Protein AF-A0A355SZT9-F1 (afdb_monomer)

Secondary structure (DSSP, 8-state):
-TTS-GGGTSHHHHHHHHHS-HHHHSSTT-HHHHHHHHHHHHHHHHHHHHHHHHHSTT-HHHHHHTGGG--SS-SSHHHHHHHHHHHHHHHHHIIIIIIIIHHH-SSGGG--GGGSTTTTTT-H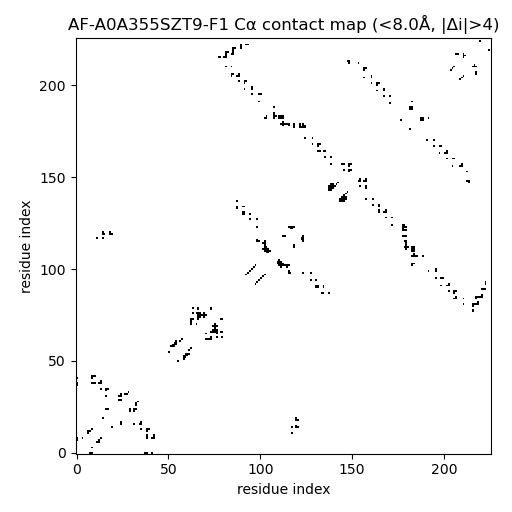HHHHHHHHHHHHHHHHSTTSHHHHHHHTT-HHHHHHHHHHHHHHHHHHHH--S-HHHHTT-STTHHHHHHHHHHHHHHHHIIIIIIHHHTT------TTT--

Solvent-accessible surface area (backbone atoms only — not comparable to full-atom values): 12130 Å² total; per-residue (Å²): 102,93,93,49,63,66,77,72,40,36,70,67,37,39,45,46,52,66,48,69,44,60,77,59,45,68,40,86,87,25,70,52,38,54,47,43,53,50,26,52,54,49,48,52,51,51,49,52,50,52,51,43,50,33,72,35,91,90,10,54,51,53,40,56,76,41,4,75,77,42,41,100,84,21,75,29,47,59,56,46,51,21,49,56,51,28,52,46,35,39,47,44,46,45,40,41,53,53,52,40,47,59,14,26,38,98,41,62,89,56,27,33,34,87,56,24,49,55,45,74,75,54,38,34,58,60,54,48,46,53,49,51,52,50,47,50,43,51,34,67,38,87,87,22,56,27,51,54,30,44,76,71,77,36,43,67,59,39,48,56,51,51,51,52,52,51,51,51,52,50,56,62,68,67,56,90,64,48,51,40,56,40,37,52,31,78,85,45,42,63,60,55,52,50,50,48,48,52,46,51,50,52,35,48,43,49,56,45,54,49,21,58,76,70,72,37,65,72,60,89,37,81,82,77,74,118

Structure (mmCIF, N/CA/C/O backbone):
data_AF-A0A355SZT9-F1
#
_entry.id   AF-A0A355SZT9-F1
#
loop_
_atom_site.group_PDB
_atom_site.id
_atom_site.type_symbol
_atom_site.label_atom_id
_atom_site.label_alt_id
_atom_site.label_comp_id
_atom_site.label_asym_id
_atom_site.label_entity_id
_atom_site.label_seq_id
_atom_site.pdbx_PDB_ins_code
_atom_site.Cartn_x
_atom_site.Cartn_y
_atom_site.Cartn_z
_atom_site.occupancy
_atom_site.B_iso_or_equiv
_atom_site.auth_seq_id
_atom_site.auth_comp_id
_atom_site.auth_asym_id
_atom_site.auth_atom_id
_atom_site.pdbx_PDB_model_num
ATOM 1 N N . LEU A 1 1 ? 8.100 -25.812 -8.457 1.00 62.09 1 LEU A N 1
ATOM 2 C CA . LEU A 1 1 ? 8.047 -24.478 -7.821 1.00 62.09 1 LEU A CA 1
ATOM 3 C C . LEU A 1 1 ? 8.089 -24.596 -6.303 1.00 62.09 1 LEU A C 1
ATOM 5 O O . LEU A 1 1 ? 8.945 -23.949 -5.730 1.00 62.09 1 LEU A O 1
ATOM 9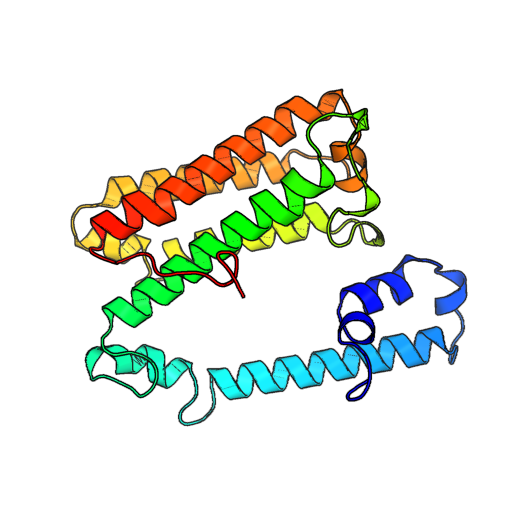 N N . ALA A 1 2 ? 7.299 -25.487 -5.691 1.00 60.81 2 ALA A N 1
ATOM 10 C CA . ALA A 1 2 ? 7.265 -25.706 -4.236 1.00 60.81 2 ALA A CA 1
ATOM 11 C C . ALA A 1 2 ? 8.631 -25.932 -3.537 1.00 60.81 2 ALA A C 1
ATOM 13 O O . ALA A 1 2 ? 8.804 -25.506 -2.406 1.00 60.81 2 ALA A O 1
ATOM 14 N N . GLU A 1 3 ? 9.620 -26.544 -4.202 1.00 64.31 3 GLU A N 1
ATOM 15 C CA . GLU A 1 3 ? 10.973 -26.778 -3.643 1.00 64.31 3 GLU A CA 1
ATOM 16 C C . GLU A 1 3 ? 12.032 -25.751 -4.100 1.00 64.31 3 GLU A C 1
ATOM 18 O O . GLU A 1 3 ? 13.237 -25.951 -3.927 1.00 64.31 3 GLU A O 1
ATOM 23 N N . LYS A 1 4 ? 11.624 -24.682 -4.792 1.00 65.00 4 LYS A N 1
ATOM 24 C CA . LYS A 1 4 ? 12.530 -23.658 -5.335 1.00 65.00 4 LYS A CA 1
ATOM 25 C C . LYS A 1 4 ? 12.361 -22.347 -4.569 1.00 65.00 4 LYS A C 1
ATOM 27 O O . LYS A 1 4 ? 11.371 -22.151 -3.880 1.00 65.00 4 LYS A O 1
ATOM 32 N N . SER A 1 5 ? 13.352 -21.459 -4.689 1.00 71.50 5 SER A N 1
ATOM 33 C CA . SER A 1 5 ? 13.302 -20.125 -4.075 1.00 71.50 5 SER A CA 1
ATOM 34 C C . SER A 1 5 ? 11.983 -19.419 -4.405 1.00 71.50 5 SER A C 1
ATOM 36 O O . SER A 1 5 ? 11.549 -19.460 -5.558 1.00 71.50 5 SER A O 1
ATOM 38 N N . VAL A 1 6 ? 11.389 -18.744 -3.415 1.00 69.31 6 VAL A N 1
ATOM 39 C CA . VAL A 1 6 ? 10.149 -17.955 -3.565 1.00 69.31 6 VAL A CA 1
ATOM 40 C C . VAL A 1 6 ? 10.254 -16.975 -4.739 1.00 69.31 6 VAL A C 1
ATOM 42 O O . VAL A 1 6 ? 9.320 -16.863 -5.527 1.00 69.31 6 VAL A O 1
ATOM 45 N N . ALA A 1 7 ? 11.442 -16.393 -4.944 1.00 70.44 7 ALA A N 1
ATOM 46 C CA . ALA A 1 7 ? 11.751 -15.468 -6.038 1.00 70.44 7 ALA A CA 1
ATOM 47 C C . ALA A 1 7 ? 11.643 -16.077 -7.454 1.00 70.44 7 ALA A C 1
ATOM 49 O O . ALA A 1 7 ? 11.785 -15.372 -8.448 1.00 70.44 7 ALA A O 1
ATOM 50 N N . LEU A 1 8 ? 11.459 -17.397 -7.572 1.00 76.00 8 LEU A N 1
ATOM 51 C CA . LEU A 1 8 ? 11.247 -18.104 -8.840 1.00 76.00 8 LEU A CA 1
ATOM 52 C C . LEU A 1 8 ? 9.769 -18.468 -9.069 1.00 76.00 8 LEU A C 1
ATOM 54 O O . LEU A 1 8 ? 9.430 -19.006 -10.118 1.00 76.00 8 LEU A O 1
ATOM 58 N N . GLY A 1 9 ? 8.888 -18.217 -8.101 1.00 78.69 9 GLY A N 1
ATOM 59 C CA . GLY A 1 9 ? 7.468 -18.579 -8.162 1.00 78.69 9 GLY A CA 1
ATOM 60 C C . GLY A 1 9 ? 6.504 -17.420 -7.924 1.00 78.69 9 GLY A C 1
ATOM 61 O O . GLY A 1 9 ? 5.298 -17.662 -7.874 1.00 78.69 9 GLY A O 1
ATOM 62 N N . ASP A 1 10 ? 7.011 -16.200 -7.750 1.00 87.25 10 ASP A N 1
ATOM 63 C CA . ASP A 1 10 ? 6.238 -15.005 -7.414 1.00 87.25 10 ASP A CA 1
ATOM 64 C C . ASP A 1 10 ? 5.780 -14.205 -8.652 1.00 87.25 10 ASP A C 1
ATOM 66 O O . ASP A 1 10 ? 6.062 -14.538 -9.811 1.00 87.25 10 ASP A O 1
ATOM 70 N N . LEU A 1 11 ? 5.027 -13.131 -8.409 1.00 90.62 11 LEU A N 1
ATOM 71 C CA . LEU A 1 11 ? 4.527 -12.251 -9.467 1.00 90.62 11 LEU A CA 1
ATOM 72 C C . LEU A 1 11 ? 5.654 -11.483 -10.175 1.00 90.62 11 LEU A C 1
ATOM 74 O O . LEU A 1 11 ? 5.497 -11.110 -11.337 1.00 90.62 11 LEU A O 1
ATOM 78 N N . GLN A 1 12 ? 6.796 -11.271 -9.521 1.00 89.94 12 GLN A N 1
ATOM 79 C CA . GLN A 1 12 ? 7.982 -10.648 -10.103 1.00 89.94 12 GLN A CA 1
ATOM 80 C C . GLN A 1 12 ? 8.647 -11.584 -11.120 1.00 89.94 12 GLN A C 1
ATOM 82 O O . GLN A 1 12 ? 9.045 -11.141 -12.202 1.00 89.94 12 GLN A O 1
ATOM 87 N N . ALA A 1 13 ? 8.723 -12.882 -10.819 1.00 91.12 13 ALA A N 1
ATOM 88 C CA . ALA A 1 13 ? 9.155 -13.905 -11.762 1.00 91.12 13 ALA A CA 1
ATOM 89 C C . ALA A 1 13 ? 8.200 -13.984 -12.959 1.00 91.12 13 ALA A C 1
ATOM 91 O O . ALA A 1 13 ? 8.655 -14.020 -14.105 1.00 91.12 13 ALA A O 1
ATOM 92 N N . LEU A 1 14 ? 6.884 -13.942 -12.716 1.00 92.62 14 LEU A N 1
ATOM 93 C CA . LEU A 1 14 ? 5.895 -13.919 -13.795 1.00 92.62 14 LEU A CA 1
ATOM 94 C C . LEU A 1 14 ? 6.047 -12.676 -14.677 1.00 92.62 14 LEU A C 1
ATOM 96 O O . LEU A 1 14 ? 6.056 -12.785 -15.902 1.00 92.62 14 LEU A O 1
ATOM 100 N N . GLU A 1 15 ? 6.222 -11.502 -14.073 1.00 93.56 15 GLU A N 1
ATOM 101 C CA . GLU A 1 15 ? 6.469 -10.265 -14.807 1.00 93.56 15 GLU A CA 1
ATOM 102 C C . GLU A 1 15 ? 7.737 -10.368 -15.661 1.00 93.56 15 GLU A C 1
ATOM 104 O O . GLU A 1 15 ? 7.735 -9.964 -16.823 1.00 93.56 15 GLU A O 1
ATOM 109 N N . TYR A 1 16 ? 8.823 -10.927 -15.120 1.00 91.19 16 TYR A N 1
ATOM 110 C CA . TYR A 1 16 ? 10.038 -11.147 -15.897 1.00 91.19 16 TYR A CA 1
ATOM 111 C C . TYR A 1 16 ? 9.753 -12.001 -17.132 1.00 91.19 16 TYR A C 1
ATOM 113 O O . TYR A 1 16 ? 10.123 -11.617 -18.238 1.00 91.19 16 TYR A O 1
ATOM 121 N N . VAL A 1 17 ? 9.068 -13.133 -16.966 1.00 91.00 17 VAL A N 1
ATOM 122 C CA . VAL A 1 17 ? 8.758 -14.021 -18.090 1.00 91.00 17 VAL A CA 1
ATOM 123 C C . VAL A 1 17 ? 7.911 -13.296 -19.134 1.00 91.00 17 VAL A C 1
ATOM 125 O O . VAL A 1 17 ? 8.239 -13.349 -20.314 1.00 91.00 17 VAL A O 1
ATOM 128 N N . LEU A 1 18 ? 6.866 -12.583 -18.712 1.00 90.31 18 LEU A N 1
ATOM 129 C CA . LEU A 1 18 ? 5.898 -11.971 -19.623 1.00 90.31 18 LEU A CA 1
ATOM 130 C C . LEU A 1 18 ? 6.389 -10.683 -20.295 1.00 90.31 18 LEU A C 1
ATOM 132 O O . LEU A 1 18 ? 5.983 -10.412 -21.419 1.00 90.31 18 LEU A O 1
ATOM 136 N N . PHE A 1 19 ? 7.242 -9.894 -19.638 1.00 90.75 19 PHE A N 1
ATOM 137 C CA . PHE A 1 19 ? 7.578 -8.534 -20.082 1.00 90.75 19 PHE A CA 1
ATOM 138 C C . PHE A 1 19 ? 9.060 -8.327 -20.426 1.00 90.75 19 PHE A C 1
ATOM 140 O O . PHE A 1 19 ? 9.427 -7.240 -20.865 1.00 90.75 19 PHE A O 1
ATOM 147 N N . ASN A 1 20 ? 9.939 -9.320 -20.233 1.00 85.56 20 ASN A N 1
ATOM 148 C CA . ASN A 1 20 ? 11.371 -9.148 -20.516 1.00 85.56 20 ASN A CA 1
ATOM 149 C C . ASN A 1 20 ? 11.736 -9.366 -21.994 1.00 85.56 20 ASN A C 1
ATOM 151 O O . ASN A 1 20 ? 12.487 -8.570 -22.550 1.00 85.56 20 ASN A O 1
ATOM 155 N N . ASP A 1 21 ? 11.231 -10.427 -22.628 1.00 80.75 21 ASP A N 1
ATOM 156 C CA . ASP A 1 21 ? 11.405 -10.664 -24.068 1.00 80.75 21 ASP A CA 1
ATOM 157 C C . ASP A 1 21 ? 10.168 -11.358 -24.649 1.00 80.75 21 ASP A C 1
ATOM 159 O O . ASP A 1 21 ? 9.971 -12.567 -24.502 1.00 80.75 21 ASP A O 1
ATOM 163 N N . LEU A 1 22 ? 9.343 -10.572 -25.341 1.00 72.00 22 LEU A N 1
ATOM 164 C CA . LEU A 1 22 ? 8.085 -11.030 -25.931 1.00 72.00 22 LEU A CA 1
ATOM 165 C C . LEU A 1 22 ? 8.284 -12.106 -27.007 1.00 72.00 22 LEU A C 1
ATOM 167 O O . LEU A 1 22 ? 7.370 -12.878 -27.278 1.00 72.00 22 LEU A O 1
ATOM 171 N N . LYS A 1 23 ? 9.472 -12.203 -27.619 1.00 71.88 23 LYS A N 1
ATOM 172 C CA . LYS A 1 23 ? 9.750 -13.241 -28.625 1.00 71.88 23 LYS A CA 1
ATOM 173 C C . LYS A 1 23 ? 9.897 -14.620 -27.990 1.00 71.88 23 LYS A C 1
ATOM 175 O O . LYS A 1 23 ? 9.573 -15.620 -28.624 1.00 71.88 23 LYS A O 1
ATOM 180 N N . ILE A 1 24 ? 10.365 -14.677 -26.742 1.00 66.88 24 ILE A N 1
ATOM 181 C CA . ILE A 1 24 ? 10.555 -15.926 -25.994 1.00 66.88 24 ILE A CA 1
ATOM 182 C C . ILE A 1 24 ? 9.203 -16.478 -25.506 1.00 66.88 24 ILE A C 1
ATOM 184 O O . ILE A 1 24 ? 9.005 -17.697 -25.457 1.00 66.88 24 ILE A O 1
ATOM 188 N N . THR A 1 25 ? 8.250 -15.601 -25.187 1.00 65.06 25 THR A N 1
ATOM 189 C CA . THR A 1 25 ? 6.890 -15.983 -24.772 1.00 65.06 25 THR A CA 1
ATOM 190 C C . THR A 1 25 ? 5.918 -16.209 -25.928 1.00 65.06 25 THR A C 1
ATOM 192 O O . THR A 1 25 ? 4.917 -16.885 -25.722 1.00 65.06 25 THR A O 1
ATOM 195 N N . ALA A 1 26 ? 6.213 -15.714 -27.135 1.00 68.06 26 ALA A N 1
ATOM 196 C CA . ALA A 1 26 ? 5.338 -15.834 -28.308 1.00 68.06 26 ALA A CA 1
ATOM 197 C C . ALA A 1 26 ? 5.293 -17.232 -28.959 1.00 68.06 26 ALA A C 1
ATOM 199 O O . ALA A 1 26 ? 4.452 -17.470 -29.821 1.00 68.06 26 ALA A O 1
ATOM 200 N N . SER A 1 27 ? 6.193 -18.147 -28.590 1.00 76.00 27 SER A N 1
ATOM 201 C CA . SER A 1 27 ? 6.168 -19.524 -29.095 1.00 76.00 27 SER A CA 1
ATOM 202 C C . SER A 1 27 ? 5.245 -20.391 -28.235 1.00 76.00 27 SER A C 1
ATOM 204 O O . SER A 1 27 ? 5.479 -20.549 -27.031 1.00 76.00 27 SER A O 1
ATOM 206 N N . GLU A 1 28 ? 4.200 -20.943 -28.859 1.00 70.12 28 GLU A N 1
ATOM 207 C CA . GLU A 1 28 ? 3.332 -21.952 -28.246 1.00 70.12 28 GLU A CA 1
ATOM 208 C C . GLU A 1 28 ? 4.194 -23.132 -27.759 1.00 70.12 28 GLU A C 1
ATOM 210 O O . GLU A 1 28 ? 5.134 -23.558 -28.430 1.00 70.12 28 GLU A O 1
ATOM 215 N N . ASP A 1 29 ? 3.942 -23.608 -26.538 1.00 76.00 29 ASP A N 1
ATOM 216 C CA . ASP A 1 29 ? 4.740 -24.645 -25.867 1.00 76.00 29 ASP A CA 1
ATOM 217 C C . ASP A 1 29 ? 6.235 -24.327 -25.651 1.00 76.00 29 ASP A C 1
ATOM 219 O O . ASP A 1 29 ? 7.057 -25.229 -25.438 1.00 76.00 29 ASP A O 1
ATOM 223 N N . SER A 1 30 ? 6.636 -23.055 -25.603 1.00 86.00 30 SER A N 1
ATOM 224 C CA . SER A 1 30 ? 7.986 -22.712 -25.141 1.00 86.00 30 SER A CA 1
ATOM 225 C C . SER A 1 30 ? 8.186 -23.050 -23.655 1.00 86.00 30 SER A C 1
ATOM 227 O O . SER A 1 30 ? 7.238 -23.156 -22.868 1.00 86.00 30 SER A O 1
ATOM 229 N N . PHE A 1 31 ? 9.447 -23.198 -23.229 1.00 87.06 31 PHE A N 1
ATOM 230 C CA . PHE A 1 31 ? 9.762 -23.312 -21.800 1.00 87.06 31 PHE A CA 1
ATOM 231 C C . PHE A 1 31 ? 9.210 -22.114 -21.014 1.00 87.06 31 PHE A C 1
ATOM 233 O O . PHE A 1 31 ? 8.655 -22.304 -19.937 1.00 87.06 31 PHE A O 1
ATOM 240 N N . ALA A 1 32 ? 9.309 -20.904 -21.571 1.00 87.88 32 ALA A N 1
ATOM 241 C CA . ALA A 1 32 ? 8.796 -19.692 -20.944 1.00 87.88 32 ALA A CA 1
ATOM 242 C C . ALA A 1 32 ? 7.268 -19.712 -20.804 1.00 87.88 32 ALA A C 1
ATOM 244 O O . ALA A 1 32 ? 6.765 -19.350 -19.745 1.00 87.88 32 ALA A O 1
ATOM 245 N N . CYS A 1 33 ? 6.538 -20.206 -21.810 1.00 87.56 33 CYS A N 1
ATOM 246 C CA . CYS A 1 33 ? 5.088 -20.385 -21.726 1.00 87.56 33 CYS A CA 1
ATOM 247 C C . CYS A 1 33 ? 4.713 -21.373 -20.605 1.00 87.56 33 CYS A C 1
ATOM 249 O O . CYS A 1 33 ? 3.962 -21.025 -19.692 1.00 87.56 33 CYS A O 1
ATOM 251 N N . ARG A 1 34 ? 5.317 -22.573 -20.591 1.00 89.50 34 ARG A N 1
ATOM 252 C CA . ARG A 1 34 ? 5.087 -23.564 -19.520 1.00 89.50 34 ARG A CA 1
ATOM 253 C C . ARG A 1 34 ? 5.461 -23.031 -18.137 1.00 89.50 34 ARG A C 1
ATOM 255 O O . ARG A 1 34 ? 4.778 -23.332 -17.162 1.00 89.50 34 ARG A O 1
ATOM 262 N N . TYR A 1 35 ? 6.533 -22.247 -18.048 1.00 91.06 35 TYR A N 1
ATOM 263 C CA . TYR A 1 35 ? 6.983 -21.653 -16.796 1.00 91.06 35 TYR A CA 1
ATOM 264 C C . TYR A 1 35 ? 6.027 -20.563 -16.297 1.00 91.06 35 TYR A C 1
ATOM 266 O O . TYR A 1 35 ? 5.651 -20.594 -15.128 1.00 91.06 35 TYR A O 1
ATOM 274 N N . ALA A 1 36 ? 5.545 -19.675 -17.174 1.00 90.81 36 ALA A N 1
ATOM 275 C CA . ALA A 1 36 ? 4.517 -18.690 -16.834 1.00 90.81 36 ALA A CA 1
ATOM 276 C C . ALA A 1 36 ? 3.231 -19.360 -16.323 1.00 90.81 36 ALA A C 1
ATOM 278 O O . ALA A 1 36 ? 2.704 -18.963 -15.285 1.00 90.81 36 ALA A O 1
ATOM 279 N N . VAL A 1 37 ? 2.767 -20.420 -16.998 1.00 90.88 37 VAL A N 1
ATOM 280 C CA . VAL A 1 37 ? 1.599 -21.207 -16.561 1.00 90.88 37 VAL A CA 1
ATOM 281 C C . VAL A 1 37 ? 1.844 -21.854 -15.196 1.00 90.88 37 VAL A C 1
ATOM 283 O O . VAL A 1 37 ? 0.955 -21.853 -14.347 1.00 90.88 37 VAL A O 1
ATOM 286 N N . ALA A 1 38 ? 3.042 -22.392 -14.956 1.00 92.94 38 ALA A N 1
ATOM 287 C CA . ALA A 1 38 ? 3.388 -22.972 -13.662 1.00 92.94 38 ALA A CA 1
ATOM 288 C C . ALA A 1 38 ? 3.365 -21.924 -12.538 1.00 92.94 38 ALA A C 1
ATOM 290 O O . ALA A 1 38 ? 2.826 -22.208 -11.469 1.00 92.94 38 ALA A O 1
ATOM 291 N N . ILE A 1 39 ? 3.903 -20.721 -12.778 1.00 93.19 39 ILE A N 1
ATOM 292 C CA . ILE A 1 39 ? 3.863 -19.620 -11.807 1.00 93.19 39 ILE A CA 1
ATOM 293 C C . ILE A 1 39 ? 2.414 -19.194 -11.543 1.00 93.19 39 ILE A C 1
ATOM 295 O O . ILE A 1 39 ? 2.016 -19.112 -10.386 1.00 93.19 39 ILE A O 1
ATOM 299 N N . ALA A 1 40 ? 1.600 -19.001 -12.586 1.00 93.38 40 ALA A N 1
ATOM 300 C CA . ALA A 1 40 ? 0.189 -18.638 -12.442 1.00 93.38 40 ALA A CA 1
ATOM 301 C C . ALA A 1 40 ? -0.602 -19.658 -11.602 1.00 93.38 40 ALA A C 1
ATOM 303 O O . ALA A 1 40 ? -1.312 -19.266 -10.681 1.00 93.38 40 ALA A O 1
ATOM 304 N N . ARG A 1 41 ? -0.422 -20.963 -11.849 1.00 94.06 41 ARG A N 1
ATOM 305 C CA . ARG A 1 41 ? -1.047 -22.026 -11.039 1.00 94.06 41 ARG A CA 1
ATOM 306 C C . ARG A 1 41 ? -0.567 -22.022 -9.588 1.00 94.06 41 ARG A C 1
ATOM 308 O O . ARG A 1 41 ? -1.349 -22.283 -8.681 1.00 94.06 41 ARG A O 1
ATOM 315 N N . ASN A 1 42 ? 0.713 -21.729 -9.356 1.00 93.06 42 ASN A N 1
ATOM 316 C CA . ASN A 1 42 ? 1.247 -21.596 -8.002 1.00 93.06 42 ASN A CA 1
ATOM 317 C C . ASN A 1 42 ? 0.606 -20.408 -7.261 1.00 93.06 42 ASN A C 1
ATOM 319 O O . ASN A 1 42 ? 0.240 -20.546 -6.101 1.00 93.06 42 ASN A O 1
ATOM 323 N N . GLN A 1 43 ? 0.426 -19.270 -7.936 1.00 93.25 43 GLN A N 1
ATOM 324 C CA . GLN A 1 43 ? -0.239 -18.090 -7.369 1.00 93.25 43 GLN A CA 1
ATOM 325 C C . GLN A 1 43 ? -1.728 -18.332 -7.089 1.00 93.25 43 GLN A C 1
ATOM 327 O O . GLN A 1 43 ? -2.232 -17.912 -6.049 1.00 93.25 43 GLN A O 1
ATOM 332 N N . GLU A 1 44 ? -2.423 -19.046 -7.977 1.00 95.25 44 GLU A N 1
ATOM 333 C CA . GLU A 1 44 ? -3.808 -19.479 -7.762 1.00 95.25 44 GLU A CA 1
ATOM 334 C C . GLU A 1 44 ? -3.930 -20.343 -6.499 1.00 95.25 44 GLU A C 1
ATOM 336 O O . GLU A 1 44 ? -4.756 -20.054 -5.634 1.00 95.25 44 GLU A O 1
ATOM 341 N N . MET A 1 45 ? -3.059 -21.348 -6.354 1.00 94.38 45 MET A N 1
ATOM 342 C CA . MET A 1 45 ? -3.022 -22.226 -5.182 1.00 94.38 45 MET A CA 1
ATOM 343 C C . MET A 1 45 ? -2.753 -21.447 -3.888 1.00 94.38 45 MET A C 1
ATOM 345 O O . MET A 1 45 ? -3.522 -21.566 -2.940 1.00 94.38 45 MET A O 1
ATOM 349 N N . GLN A 1 46 ? -1.723 -20.594 -3.869 1.00 93.06 46 GLN A N 1
ATOM 350 C CA . GLN A 1 46 ? -1.387 -19.776 -2.696 1.00 93.06 46 GLN A CA 1
ATOM 351 C C . GLN A 1 46 ? -2.520 -18.817 -2.315 1.00 93.06 46 GLN A C 1
ATOM 353 O O . GLN A 1 46 ? -2.829 -18.649 -1.138 1.00 93.06 46 GLN A O 1
ATOM 358 N N . THR A 1 47 ? -3.182 -18.207 -3.301 1.00 94.31 47 THR A N 1
ATOM 359 C CA . THR A 1 47 ? -4.311 -17.303 -3.039 1.00 94.31 47 THR A CA 1
ATOM 360 C C . THR A 1 47 ? -5.500 -18.068 -2.458 1.00 94.31 47 THR A C 1
ATOM 362 O O . THR A 1 47 ? -6.129 -17.589 -1.515 1.00 94.31 47 THR A O 1
ATOM 365 N N . ALA A 1 48 ? -5.792 -19.269 -2.968 1.00 95.81 48 ALA A N 1
ATOM 366 C CA . ALA A 1 48 ? -6.841 -20.123 -2.418 1.00 95.81 48 ALA A CA 1
ATOM 367 C C . ALA A 1 48 ? -6.539 -20.545 -0.969 1.00 95.81 48 ALA A C 1
ATOM 369 O O . ALA A 1 48 ? -7.438 -20.516 -0.130 1.00 95.81 48 ALA A O 1
ATOM 370 N N . GLU A 1 49 ? -5.281 -20.869 -0.655 1.00 95.38 49 GLU A N 1
ATOM 371 C CA . GLU A 1 49 ? -4.840 -21.170 0.712 1.00 95.38 49 GLU A CA 1
ATOM 372 C C . GLU A 1 49 ? -5.012 -19.967 1.647 1.00 95.38 49 GLU A C 1
ATOM 374 O O . GLU A 1 49 ? -5.584 -20.118 2.723 1.00 95.38 49 GLU A O 1
ATOM 379 N N . ILE A 1 50 ? -4.614 -18.761 1.225 1.00 96.06 50 ILE A N 1
ATOM 380 C CA . ILE A 1 50 ? -4.804 -17.529 2.011 1.00 96.06 50 ILE A CA 1
ATOM 381 C C . ILE A 1 50 ? -6.293 -17.278 2.281 1.00 96.06 50 ILE A C 1
ATOM 383 O O . ILE A 1 50 ? -6.677 -17.001 3.417 1.00 96.06 50 ILE A O 1
ATOM 387 N N . VAL A 1 51 ? -7.148 -17.410 1.261 1.00 96.88 51 VAL A N 1
ATOM 388 C CA . VAL A 1 51 ? -8.603 -17.251 1.420 1.00 96.88 51 VAL A CA 1
ATOM 389 C C . VAL A 1 51 ? -9.159 -18.290 2.392 1.00 96.88 51 VAL A C 1
ATOM 391 O O . VAL A 1 51 ? -9.962 -17.940 3.257 1.00 96.88 51 VAL A O 1
ATOM 394 N N . GLN A 1 52 ? -8.711 -19.543 2.299 1.00 96.25 52 GLN A N 1
ATOM 395 C CA . GLN A 1 52 ? -9.126 -20.604 3.212 1.00 96.25 52 GLN A CA 1
ATOM 396 C C . GLN A 1 52 ? -8.655 -20.344 4.650 1.00 96.25 52 GLN A C 1
ATOM 398 O O . GLN A 1 52 ? -9.430 -20.546 5.581 1.00 96.25 52 GLN A O 1
ATOM 403 N N . MET A 1 53 ? -7.423 -19.869 4.850 1.00 96.00 53 MET A N 1
ATOM 404 C CA . MET A 1 53 ? -6.901 -19.503 6.173 1.00 96.00 53 MET A CA 1
ATOM 405 C C . MET A 1 53 ? -7.633 -18.299 6.774 1.00 96.00 53 MET A C 1
ATOM 407 O O . MET A 1 53 ? -7.792 -18.212 7.991 1.00 96.00 53 MET A O 1
ATOM 411 N N . TRP A 1 54 ? -8.092 -17.370 5.935 1.00 97.06 54 TRP A N 1
ATOM 412 C CA . TRP A 1 54 ? -8.830 -16.197 6.386 1.00 97.06 54 TRP A CA 1
ATOM 413 C C . TRP A 1 54 ? -10.286 -16.521 6.728 1.00 97.06 54 TRP A C 1
ATOM 415 O O . TRP A 1 54 ? -10.756 -16.181 7.811 1.00 97.06 54 TRP A O 1
ATOM 425 N N . ALA A 1 55 ? -11.004 -17.161 5.801 1.00 96.38 55 ALA A N 1
ATOM 426 C CA . ALA A 1 55 ? -12.461 -17.297 5.829 1.00 96.38 55 ALA A CA 1
ATOM 427 C C . ALA A 1 55 ? -12.971 -18.714 6.141 1.00 96.38 55 ALA A C 1
ATOM 429 O O . ALA A 1 55 ? -14.182 -18.904 6.244 1.00 96.38 55 ALA A O 1
ATOM 430 N N . GLY A 1 56 ? -12.083 -19.704 6.250 1.00 92.94 56 GLY A N 1
ATOM 431 C CA . GLY A 1 56 ? -12.442 -21.061 6.654 1.00 92.94 56 GLY A CA 1
ATOM 432 C C . GLY A 1 56 ? -12.904 -21.148 8.111 1.00 92.94 56 GLY A C 1
ATOM 433 O O . GLY A 1 56 ? -12.826 -20.181 8.866 1.00 92.94 56 GLY A O 1
ATOM 434 N N . ASN A 1 57 ? -13.374 -22.331 8.513 1.00 88.38 57 ASN A N 1
ATOM 435 C CA . ASN A 1 57 ? -13.784 -22.599 9.895 1.00 88.38 57 ASN A CA 1
ATOM 436 C C . ASN A 1 57 ? -12.613 -22.371 10.860 1.00 88.38 57 ASN A C 1
ATOM 438 O O . ASN A 1 57 ? -11.531 -22.913 10.621 1.00 88.38 57 ASN A O 1
ATOM 442 N N . ASN A 1 58 ? -12.832 -21.619 11.943 1.00 84.25 58 ASN A N 1
ATOM 443 C CA . ASN A 1 58 ? -11.781 -21.172 12.859 1.00 84.25 58 ASN A CA 1
ATOM 444 C C . ASN A 1 58 ? -10.641 -20.401 12.159 1.00 84.25 58 ASN A C 1
ATOM 446 O O . ASN A 1 58 ? -9.492 -20.424 12.600 1.00 84.25 58 ASN A O 1
ATOM 450 N N . GLY A 1 59 ? -10.943 -19.764 11.022 1.00 94.56 59 GLY A N 1
ATOM 451 C CA . GLY A 1 59 ? -10.008 -18.942 10.263 1.00 94.56 59 GLY A CA 1
ATOM 452 C C . GLY A 1 59 ? -9.732 -17.602 10.941 1.00 94.56 59 GLY A C 1
ATOM 453 O O . GLY A 1 59 ? -10.409 -17.203 11.889 1.00 94.56 59 GLY A O 1
ATOM 454 N N . TYR A 1 60 ? -8.754 -16.862 10.419 1.00 96.31 60 TYR A N 1
ATOM 455 C CA . TYR A 1 60 ? -8.319 -15.592 11.012 1.00 96.31 60 TYR A CA 1
ATOM 456 C C . TYR A 1 60 ? -9.459 -14.573 11.168 1.00 96.31 60 TYR A C 1
ATOM 458 O O . TYR A 1 60 ? -9.488 -13.814 12.131 1.00 96.31 60 TYR A O 1
ATOM 466 N N . ARG A 1 61 ? -10.448 -14.580 10.264 1.00 96.38 61 ARG A N 1
ATOM 467 C CA . ARG A 1 61 ? -11.631 -13.719 10.378 1.00 96.38 61 ARG A CA 1
ATOM 468 C C . ARG A 1 61 ? -12.428 -13.980 11.657 1.00 96.38 61 ARG A C 1
ATOM 470 O O . ARG A 1 61 ? -12.907 -13.027 12.257 1.00 96.38 61 ARG A O 1
ATOM 477 N N . GLU A 1 62 ? -12.602 -15.239 12.050 1.00 96.00 62 GLU A N 1
ATOM 478 C CA . GLU A 1 62 ? -13.332 -15.596 13.274 1.00 96.00 62 GLU A CA 1
ATOM 479 C C . GLU A 1 62 ? -12.568 -15.111 14.509 1.00 96.00 62 GLU A C 1
ATOM 481 O O . GLU A 1 62 ? -13.158 -14.483 15.381 1.00 96.00 62 GLU A O 1
ATOM 486 N N . GLN A 1 63 ? -11.239 -15.262 14.502 1.00 95.94 63 GLN A N 1
ATOM 487 C CA . GLN A 1 63 ? -10.358 -14.733 15.549 1.00 95.94 63 GLN A CA 1
ATOM 488 C C . GLN A 1 63 ? -10.504 -13.207 15.702 1.00 95.94 63 GLN A C 1
ATOM 490 O O . GLN A 1 63 ? -10.577 -12.692 16.811 1.00 95.94 63 GLN A O 1
ATOM 495 N N . VAL A 1 64 ? -10.607 -12.471 14.590 1.00 95.88 64 VAL A N 1
ATOM 496 C CA . VAL A 1 64 ? -10.841 -11.017 14.615 1.00 95.88 64 VAL A CA 1
ATOM 497 C C . VAL A 1 64 ? -12.236 -10.674 15.147 1.00 95.88 64 VAL A C 1
ATOM 499 O O . VAL A 1 64 ? -12.374 -9.782 15.979 1.00 95.88 64 VAL A O 1
ATOM 502 N N . LEU A 1 65 ? -13.284 -11.349 14.664 1.00 95.19 65 LEU A N 1
ATOM 503 C CA . LEU A 1 65 ? -14.670 -11.019 15.022 1.00 95.19 65 LEU A CA 1
ATOM 504 C C . LEU A 1 65 ? -15.012 -11.364 16.477 1.00 95.19 65 LEU A C 1
ATOM 506 O O . LEU A 1 65 ? -15.847 -10.687 17.071 1.00 95.19 65 LEU A O 1
ATOM 510 N N . SER A 1 66 ? -14.358 -12.377 17.042 1.00 96.44 66 SER A N 1
ATOM 511 C CA . SER A 1 66 ? -14.513 -12.792 18.440 1.00 96.44 66 SER A CA 1
ATOM 512 C C . SER A 1 66 ? -13.467 -12.178 19.374 1.00 96.44 66 SER A C 1
ATOM 514 O O . SER A 1 66 ? -13.418 -12.545 20.544 1.00 96.44 66 SER A O 1
ATOM 516 N N . ALA A 1 67 ? -12.647 -11.229 18.902 1.00 96.50 67 ALA A N 1
ATOM 517 C CA . ALA A 1 67 ? -11.539 -10.667 19.677 1.00 96.50 67 ALA A CA 1
ATOM 518 C C . ALA A 1 67 ? -11.967 -10.102 21.045 1.00 96.50 67 ALA A C 1
ATOM 520 O O . A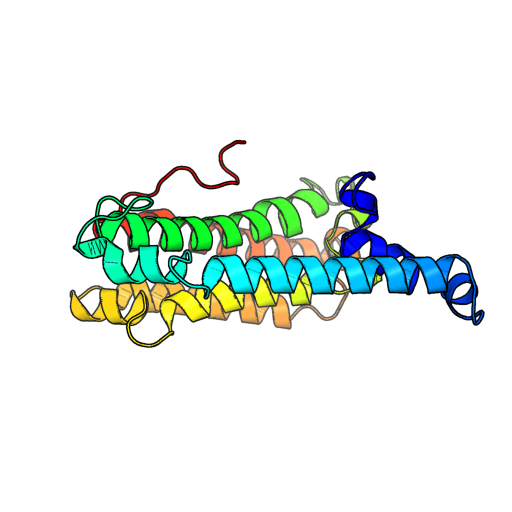LA A 1 67 ? -11.242 -10.273 22.016 1.00 96.50 67 ALA A O 1
ATOM 521 N N . ALA A 1 68 ? -13.166 -9.518 21.154 1.00 96.00 68 ALA A N 1
ATOM 522 C CA . ALA A 1 68 ? -13.701 -8.989 22.416 1.00 96.00 68 ALA A CA 1
ATOM 523 C C . ALA A 1 68 ? -13.929 -10.058 23.509 1.00 96.00 68 ALA A C 1
ATOM 525 O O . ALA A 1 68 ? -14.017 -9.732 24.691 1.00 96.00 68 ALA A O 1
ATOM 526 N N . GLU A 1 69 ? -14.050 -11.332 23.128 1.00 96.50 69 GLU A N 1
ATOM 527 C CA . GLU A 1 69 ? -14.195 -12.466 24.053 1.00 96.50 69 GLU A CA 1
ATOM 528 C C . GLU A 1 69 ? -12.836 -13.070 24.452 1.00 96.50 69 GLU A C 1
ATOM 530 O O . GLU A 1 69 ? -12.775 -13.921 25.342 1.00 96.50 69 GLU A O 1
ATOM 535 N N . GLY A 1 70 ? -11.751 -12.612 23.820 1.00 95.25 70 GLY A N 1
ATOM 536 C CA . GLY A 1 70 ? -10.442 -13.250 23.851 1.00 95.25 70 GLY A CA 1
ATOM 537 C C . GLY A 1 70 ? -10.386 -14.468 22.925 1.00 95.25 70 GLY A C 1
ATOM 538 O O . GLY A 1 70 ? -11.295 -15.296 22.874 1.00 95.25 70 GLY A O 1
ATOM 539 N N . THR A 1 71 ? -9.297 -14.589 22.172 1.00 94.75 71 THR A N 1
ATOM 540 C CA . THR A 1 71 ? -9.072 -15.658 21.189 1.00 94.75 71 THR A CA 1
ATOM 541 C C . THR A 1 71 ? -7.636 -16.178 21.272 1.00 94.75 71 THR A C 1
ATOM 543 O O . THR A 1 71 ? -6.823 -15.654 22.032 1.00 94.75 71 THR A O 1
ATOM 546 N N . ASP A 1 72 ? -7.291 -17.192 20.474 1.00 92.38 72 ASP A N 1
ATOM 547 C CA . ASP A 1 72 ? -5.915 -17.711 20.425 1.00 92.38 72 ASP A CA 1
ATOM 548 C C . ASP A 1 72 ? -4.925 -16.692 19.823 1.00 92.38 72 ASP A C 1
ATOM 550 O O . ASP A 1 72 ? -3.714 -16.815 20.014 1.00 92.38 72 ASP A O 1
ATOM 554 N N . VAL A 1 73 ? -5.431 -15.702 19.074 1.00 93.81 73 VAL A N 1
ATOM 555 C CA . VAL A 1 73 ? -4.627 -14.691 18.365 1.00 93.81 73 VAL A CA 1
ATOM 556 C C . VAL A 1 73 ? -4.658 -13.328 19.052 1.00 93.81 73 VAL A C 1
ATOM 558 O O . VAL A 1 73 ? -3.659 -12.615 19.011 1.00 93.81 73 VAL A O 1
ATOM 561 N N . PHE A 1 74 ? -5.791 -12.958 19.647 1.00 95.06 74 PHE A N 1
ATOM 562 C CA . PHE A 1 74 ? -6.021 -11.633 20.219 1.00 95.06 74 PHE A CA 1
ATOM 563 C C . PHE A 1 74 ? -6.539 -11.736 21.645 1.00 95.06 74 PHE A C 1
ATOM 565 O O . PHE A 1 74 ? -7.502 -12.456 21.906 1.00 95.06 74 PHE A O 1
ATOM 572 N N . PHE A 1 75 ? -5.933 -10.970 22.542 1.00 94.50 75 PHE A N 1
ATOM 573 C CA . PHE A 1 75 ? -6.354 -10.817 23.924 1.00 94.50 75 PHE A CA 1
ATOM 574 C C . PHE A 1 75 ? -7.690 -10.074 24.041 1.00 94.50 75 PHE A C 1
ATOM 576 O O . PHE A 1 75 ? -8.543 -10.487 24.822 1.00 94.50 75 PHE A O 1
ATOM 583 N N . ASP A 1 76 ? -7.860 -8.996 23.272 1.00 95.00 76 ASP A N 1
ATOM 584 C CA . ASP A 1 76 ? -9.076 -8.182 23.229 1.00 95.00 76 ASP A CA 1
ATOM 585 C C . ASP A 1 76 ? -9.290 -7.532 21.843 1.00 95.00 76 ASP A C 1
ATOM 587 O O . ASP A 1 76 ? -8.471 -7.648 20.922 1.00 95.00 76 ASP A O 1
ATOM 591 N N . GLU A 1 77 ? -10.407 -6.820 21.674 1.00 94.75 77 GLU A N 1
ATOM 592 C CA . GLU A 1 77 ? -10.740 -6.116 20.435 1.00 94.75 77 GLU A CA 1
ATOM 593 C C . GLU A 1 77 ? -9.776 -4.971 20.099 1.00 94.75 77 GLU A C 1
ATOM 595 O O . GLU A 1 77 ? -9.608 -4.625 18.925 1.00 94.75 77 GLU A O 1
ATOM 600 N N . LYS A 1 78 ? -9.115 -4.385 21.105 1.00 93.94 78 LYS A N 1
ATOM 601 C CA . LYS A 1 78 ? -8.141 -3.312 20.889 1.00 93.94 78 LYS A CA 1
ATOM 602 C C . LYS A 1 78 ? -6.853 -3.854 20.306 1.00 93.94 78 LYS A C 1
ATOM 604 O O . LYS A 1 78 ? -6.253 -3.178 19.472 1.00 93.94 78 LYS A O 1
ATOM 609 N N . GLU A 1 79 ? -6.428 -5.050 20.695 1.00 94.44 79 GLU A N 1
ATOM 610 C CA . GLU A 1 79 ? -5.284 -5.714 20.076 1.00 94.44 79 GLU A CA 1
ATOM 611 C C . GLU A 1 79 ? -5.571 -6.027 18.601 1.00 94.44 79 GLU A C 1
ATOM 613 O O . GLU A 1 79 ? -4.748 -5.719 17.733 1.00 94.44 79 GLU A O 1
ATOM 618 N N . ALA A 1 80 ? -6.773 -6.526 18.290 1.00 94.38 80 ALA A N 1
ATOM 619 C CA . ALA A 1 80 ? -7.202 -6.741 16.909 1.00 94.38 80 ALA A CA 1
ATOM 620 C C . ALA A 1 80 ? -7.228 -5.432 16.100 1.00 94.38 80 ALA A C 1
ATOM 622 O O . ALA A 1 80 ? -6.651 -5.364 15.013 1.00 94.38 80 ALA A O 1
ATOM 623 N N . ALA A 1 81 ? -7.818 -4.360 16.636 1.00 94.75 81 ALA A N 1
ATOM 624 C CA . ALA A 1 81 ? -7.829 -3.051 15.982 1.00 94.75 81 ALA A CA 1
ATOM 625 C C . ALA A 1 81 ? -6.410 -2.476 15.800 1.00 94.75 81 ALA A C 1
ATOM 627 O O . ALA A 1 81 ? -6.077 -1.963 14.729 1.00 94.75 81 ALA A O 1
ATOM 628 N N . SER A 1 82 ? -5.546 -2.615 16.811 1.00 94.81 82 SER A N 1
ATOM 629 C CA . SER A 1 82 ? -4.144 -2.181 16.753 1.00 94.81 82 SER A CA 1
ATOM 630 C C . SER A 1 82 ? -3.376 -2.930 15.666 1.00 94.81 82 SER A C 1
ATOM 632 O O . SER A 1 82 ? -2.564 -2.329 14.966 1.00 94.81 82 SER A O 1
ATOM 634 N N . ARG A 1 83 ? -3.662 -4.222 15.453 1.00 94.38 83 ARG A N 1
ATOM 635 C CA . ARG A 1 83 ? -3.072 -4.997 14.357 1.00 94.38 83 ARG A CA 1
ATOM 636 C C . ARG A 1 83 ? -3.412 -4.406 12.986 1.00 94.38 83 ARG A C 1
ATOM 638 O O . ARG A 1 83 ? -2.496 -4.178 12.201 1.00 94.38 83 ARG A O 1
ATOM 645 N N . PHE A 1 84 ? -4.678 -4.092 12.713 1.00 94.38 84 PHE A N 1
ATOM 646 C CA . PHE A 1 84 ? -5.061 -3.467 11.438 1.00 94.38 84 PHE A CA 1
ATOM 647 C C . PHE A 1 84 ? -4.471 -2.064 11.267 1.00 94.38 84 PHE A C 1
ATOM 649 O O . PHE A 1 84 ? -4.048 -1.707 10.168 1.00 94.38 84 PHE A O 1
ATOM 656 N N . LEU A 1 85 ? -4.375 -1.287 12.349 1.00 95.06 85 LEU A N 1
ATOM 657 C CA . LEU A 1 85 ? -3.697 0.010 12.333 1.00 95.06 85 LEU A CA 1
ATOM 658 C C . LEU A 1 85 ? -2.211 -0.140 11.974 1.00 95.06 85 LEU A C 1
ATOM 660 O O . LEU A 1 85 ? -1.696 0.608 11.141 1.00 95.06 85 LEU A O 1
ATOM 664 N N . ASN A 1 86 ? -1.528 -1.133 12.550 1.00 94.00 86 ASN A N 1
ATOM 665 C CA . ASN A 1 86 ? -0.126 -1.429 12.248 1.00 94.00 86 ASN A CA 1
ATOM 666 C C . ASN A 1 86 ? 0.064 -1.903 10.802 1.00 94.00 86 ASN A C 1
ATOM 668 O O . ASN A 1 86 ? 1.032 -1.496 10.157 1.00 94.00 86 ASN A O 1
ATOM 672 N N . ASP A 1 87 ? -0.851 -2.724 10.280 1.00 93.50 87 ASP A N 1
ATOM 673 C CA . ASP A 1 87 ? -0.826 -3.187 8.888 1.00 93.50 87 ASP A CA 1
ATOM 674 C C . ASP A 1 87 ? -1.043 -2.008 7.915 1.00 93.50 87 ASP A C 1
ATOM 676 O O . ASP A 1 87 ? -0.320 -1.878 6.923 1.00 93.50 87 ASP A O 1
ATOM 680 N N . MET A 1 88 ? -1.956 -1.084 8.240 1.00 94.38 88 MET A N 1
ATOM 681 C CA . MET A 1 88 ? -2.176 0.164 7.496 1.00 94.38 88 MET A CA 1
ATOM 682 C C . MET A 1 88 ? -0.926 1.058 7.500 1.00 94.38 88 MET A C 1
ATOM 684 O O . MET A 1 88 ? -0.480 1.516 6.445 1.00 94.38 88 MET A O 1
ATOM 688 N N . ALA A 1 89 ? -0.303 1.255 8.665 1.00 95.19 89 ALA A N 1
ATOM 689 C CA . ALA A 1 89 ? 0.954 1.990 8.790 1.00 95.19 89 ALA A CA 1
ATOM 690 C C . ALA A 1 89 ? 2.105 1.325 8.014 1.00 95.19 89 ALA A C 1
ATOM 692 O O . ALA A 1 89 ? 2.885 2.001 7.340 1.00 95.19 89 ALA A O 1
ATOM 693 N N . GLY A 1 90 ? 2.192 -0.005 8.072 1.00 95.00 90 GLY A N 1
ATOM 694 C CA . GLY A 1 90 ? 3.181 -0.796 7.345 1.00 95.00 90 GLY A CA 1
ATOM 695 C C . GLY A 1 90 ? 3.025 -0.677 5.832 1.00 95.00 90 GLY A C 1
ATOM 696 O O . GLY A 1 90 ? 4.022 -0.527 5.126 1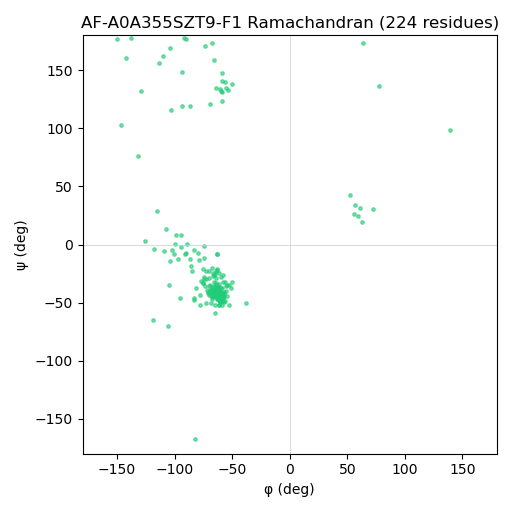.00 95.00 90 GLY A O 1
ATOM 697 N N . ALA A 1 91 ? 1.793 -0.655 5.318 1.00 95.88 91 ALA A N 1
ATOM 698 C CA . ALA A 1 91 ? 1.536 -0.430 3.897 1.00 95.88 91 ALA A CA 1
ATOM 699 C C . ALA A 1 91 ? 2.076 0.934 3.423 1.00 95.88 91 ALA A C 1
ATOM 701 O O . ALA A 1 91 ? 2.696 1.016 2.356 1.00 95.88 91 ALA A O 1
ATOM 702 N N . ILE A 1 92 ? 1.912 1.986 4.234 1.00 98.06 92 ILE A N 1
ATOM 703 C CA . ILE A 1 92 ? 2.462 3.321 3.953 1.00 98.06 92 ILE A CA 1
ATOM 704 C C . ILE A 1 92 ? 3.998 3.287 3.971 1.00 98.06 92 ILE A C 1
ATOM 706 O O . ILE A 1 92 ? 4.639 3.821 3.061 1.00 98.06 92 ILE A O 1
ATOM 710 N N . ASP A 1 93 ? 4.606 2.621 4.958 1.00 97.25 93 ASP A N 1
ATOM 711 C CA . ASP A 1 93 ? 6.063 2.486 5.047 1.00 97.25 93 ASP A CA 1
ATOM 712 C C . ASP A 1 93 ? 6.653 1.689 3.874 1.00 97.25 93 ASP A C 1
ATOM 714 O O . ASP A 1 93 ? 7.684 2.087 3.328 1.00 97.25 93 ASP A O 1
ATOM 718 N N . VAL A 1 94 ? 5.984 0.633 3.403 1.00 97.50 94 VAL A N 1
ATOM 719 C CA . VAL A 1 94 ? 6.389 -0.100 2.192 1.00 97.50 94 VAL A CA 1
ATOM 720 C C . VAL A 1 94 ? 6.394 0.827 0.975 1.00 97.50 94 VAL A C 1
ATOM 722 O O . VAL A 1 94 ? 7.387 0.869 0.243 1.00 97.50 94 VAL A O 1
ATOM 725 N N . VAL A 1 95 ? 5.330 1.606 0.761 1.00 98.44 95 VAL A N 1
ATOM 726 C CA . VAL A 1 95 ? 5.269 2.574 -0.348 1.00 98.44 95 VAL A CA 1
ATOM 727 C C . VAL A 1 95 ? 6.413 3.580 -0.247 1.00 98.44 95 VAL A C 1
ATOM 729 O O . VAL A 1 95 ? 7.182 3.757 -1.195 1.00 98.44 95 VAL A O 1
ATOM 732 N N . ARG A 1 96 ? 6.551 4.209 0.919 1.00 98.25 96 ARG A N 1
ATOM 733 C CA . ARG A 1 96 ? 7.510 5.282 1.161 1.00 98.25 96 ARG A CA 1
ATOM 734 C C . ARG A 1 96 ? 8.950 4.796 1.053 1.00 98.25 96 ARG A C 1
ATOM 736 O O . ARG A 1 96 ? 9.710 5.319 0.248 1.00 98.25 96 ARG A O 1
ATOM 743 N N . LEU A 1 97 ? 9.330 3.811 1.862 1.00 97.81 97 LEU A N 1
ATOM 744 C CA . LEU A 1 97 ? 10.714 3.364 2.005 1.00 97.81 97 LEU A CA 1
ATOM 745 C C . LEU A 1 97 ? 11.150 2.471 0.847 1.00 97.81 97 LEU A C 1
ATOM 747 O O . LEU A 1 97 ? 12.259 2.610 0.333 1.00 97.81 97 LEU A O 1
ATOM 751 N N . GLN A 1 98 ? 10.295 1.535 0.432 1.00 96.94 98 GLN A N 1
ATOM 752 C CA . GLN A 1 98 ? 10.697 0.496 -0.515 1.00 96.94 98 GLN A CA 1
ATOM 753 C C . GLN A 1 98 ? 10.354 0.860 -1.957 1.00 96.94 98 GLN A C 1
ATOM 755 O O . GLN A 1 98 ? 11.207 0.698 -2.833 1.00 96.94 98 GLN A O 1
ATOM 760 N N . LYS A 1 99 ? 9.134 1.352 -2.214 1.00 98.19 99 LYS A N 1
ATOM 761 C CA . LYS A 1 99 ? 8.655 1.601 -3.584 1.00 98.19 99 LYS A CA 1
ATOM 762 C C . LYS A 1 99 ? 9.076 2.961 -4.149 1.00 98.19 99 LYS A C 1
ATOM 764 O O . LYS A 1 99 ? 9.145 3.081 -5.371 1.00 98.19 99 LYS A O 1
ATOM 769 N N . LEU A 1 100 ? 9.397 3.940 -3.295 1.00 97.75 100 LEU A N 1
ATOM 770 C CA . LEU A 1 100 ? 9.802 5.294 -3.700 1.00 97.75 100 LEU A CA 1
ATOM 771 C C . LEU A 1 100 ? 11.221 5.672 -3.257 1.00 97.75 100 LEU A C 1
ATOM 773 O O . LEU A 1 100 ? 12.092 5.828 -4.110 1.00 97.75 100 LEU A O 1
ATOM 777 N N . ASP A 1 101 ? 11.491 5.771 -1.954 1.00 97.44 101 ASP A N 1
ATOM 778 C CA . ASP A 1 101 ? 12.764 6.298 -1.430 1.00 97.44 101 ASP A CA 1
ATOM 779 C C . ASP A 1 101 ? 13.972 5.476 -1.916 1.00 97.44 101 ASP A C 1
ATOM 781 O O . ASP A 1 101 ? 14.927 6.004 -2.496 1.00 97.44 101 ASP A O 1
ATOM 785 N N . ARG A 1 102 ? 13.891 4.144 -1.802 1.00 97.44 102 ARG A N 1
ATOM 786 C CA . ARG A 1 102 ? 14.952 3.230 -2.244 1.00 97.44 102 ARG A CA 1
ATOM 787 C C . ARG A 1 102 ? 15.293 3.314 -3.745 1.00 97.44 102 ARG A C 1
ATOM 789 O O . ARG A 1 102 ? 16.490 3.290 -4.055 1.00 97.44 102 ARG A O 1
ATOM 796 N N . PRO A 1 103 ? 14.340 3.330 -4.702 1.00 97.69 103 PRO A N 1
ATOM 797 C CA . PRO A 1 103 ? 14.663 3.528 -6.117 1.00 97.69 103 PRO A CA 1
ATOM 798 C C . PRO A 1 103 ? 15.033 4.971 -6.475 1.00 97.69 103 PRO A C 1
ATOM 800 O O . PRO A 1 103 ? 15.818 5.155 -7.405 1.00 97.69 103 PRO A O 1
ATOM 803 N N . MET A 1 104 ? 14.531 5.973 -5.753 1.00 98.00 104 MET A N 1
ATOM 804 C CA . MET A 1 104 ? 14.914 7.376 -5.939 1.00 98.00 104 MET A CA 1
ATOM 805 C C . MET A 1 104 ? 16.366 7.643 -5.541 1.00 98.00 104 MET A C 1
ATOM 807 O O . MET A 1 104 ? 17.060 8.404 -6.211 1.00 98.00 104 MET A O 1
ATOM 811 N N . GLY A 1 105 ? 16.834 7.025 -4.456 1.00 96.94 105 GLY A N 1
ATOM 812 C CA . GLY A 1 105 ? 18.140 7.322 -3.879 1.00 96.94 105 GLY A CA 1
ATOM 813 C C . GLY A 1 105 ? 18.261 8.764 -3.363 1.00 96.94 105 GLY A C 1
ATOM 814 O O . GLY A 1 105 ? 17.390 9.617 -3.560 1.00 96.94 105 GLY A O 1
ATOM 815 N N . LEU A 1 106 ? 19.385 9.049 -2.701 1.00 95.50 106 LEU A N 1
ATOM 816 C CA . LEU A 1 106 ? 19.652 10.367 -2.109 1.00 95.50 106 LEU A CA 1
ATOM 817 C C . LEU A 1 106 ? 19.912 11.465 -3.153 1.00 95.50 106 LEU A C 1
ATOM 819 O O . LEU A 1 106 ? 19.777 12.642 -2.849 1.00 95.50 106 LEU A O 1
ATOM 823 N N . THR A 1 107 ? 20.323 11.093 -4.366 1.00 96.00 107 THR A N 1
ATOM 824 C CA . THR A 1 107 ? 20.654 12.024 -5.453 1.00 96.00 107 THR A CA 1
ATOM 825 C C . THR A 1 107 ? 20.191 11.457 -6.789 1.00 96.00 107 THR A C 1
ATOM 827 O O . THR A 1 107 ? 20.057 10.240 -6.925 1.00 96.00 107 THR A O 1
ATOM 830 N N . ILE A 1 108 ? 20.049 12.313 -7.805 1.00 96.44 108 ILE A N 1
ATOM 831 C CA . ILE A 1 108 ? 19.733 11.890 -9.182 1.00 96.44 108 ILE A CA 1
ATOM 832 C C . ILE A 1 108 ? 20.729 10.844 -9.703 1.00 96.44 108 ILE A C 1
ATOM 834 O O . ILE A 1 108 ? 20.332 9.810 -10.229 1.00 96.44 108 ILE A O 1
ATOM 838 N N . ALA A 1 109 ? 22.034 11.042 -9.488 1.00 96.38 109 ALA A N 1
ATOM 839 C CA . ALA A 1 109 ? 23.053 10.059 -9.879 1.00 96.38 109 ALA A CA 1
ATOM 840 C C . ALA A 1 109 ? 22.953 8.735 -9.082 1.00 96.38 109 ALA A C 1
ATOM 842 O O . ALA A 1 109 ? 23.371 7.664 -9.540 1.00 96.38 109 ALA A O 1
ATOM 843 N N . GLY A 1 110 ? 22.403 8.805 -7.869 1.00 96.94 110 GLY A N 1
ATOM 844 C CA . GLY A 1 110 ? 22.123 7.665 -7.005 1.00 96.94 110 GLY A CA 1
ATOM 845 C C . GLY A 1 110 ? 20.858 6.891 -7.377 1.00 96.94 110 GLY A C 1
ATOM 846 O O . GLY A 1 110 ? 20.708 5.765 -6.896 1.00 96.94 110 GLY A O 1
ATOM 847 N N . ALA A 1 111 ? 19.995 7.435 -8.240 1.00 97.88 111 ALA A N 1
ATOM 848 C CA . ALA A 1 111 ? 18.740 6.809 -8.628 1.00 97.88 111 ALA A CA 1
ATOM 849 C C . ALA A 1 111 ? 18.952 5.428 -9.261 1.00 97.88 111 ALA A C 1
ATOM 851 O O . ALA A 1 111 ? 19.958 5.130 -9.921 1.00 97.88 111 ALA A O 1
ATOM 852 N N . ARG A 1 112 ? 17.986 4.540 -9.033 1.00 98.06 112 ARG A N 1
ATOM 853 C CA . ARG A 1 112 ? 17.983 3.156 -9.507 1.00 98.06 112 ARG A CA 1
ATOM 854 C C . ARG A 1 112 ? 16.627 2.825 -10.147 1.00 98.06 112 ARG A C 1
ATOM 856 O O . ARG A 1 112 ? 15.867 2.054 -9.564 1.00 98.06 112 ARG A O 1
ATOM 863 N N . PRO A 1 113 ? 16.362 3.299 -11.381 1.00 97.38 113 PRO A N 1
ATOM 864 C CA . PRO A 1 113 ? 15.161 2.995 -12.171 1.00 97.38 113 PRO A CA 1
ATOM 865 C C . PRO A 1 113 ? 14.642 1.558 -12.076 1.00 97.38 113 PRO A C 1
ATOM 867 O O . PRO A 1 113 ? 13.479 1.319 -11.765 1.00 97.38 113 PRO A O 1
ATOM 870 N N . LYS A 1 114 ? 15.530 0.573 -12.267 1.00 95.81 114 LYS A N 1
ATOM 871 C CA . LYS A 1 114 ? 15.185 -0.860 -12.282 1.00 95.81 114 LYS A CA 1
ATOM 872 C C . LYS A 1 114 ? 14.888 -1.458 -10.898 1.00 95.81 114 LYS A C 1
ATOM 874 O O . LYS A 1 114 ? 14.619 -2.653 -10.814 1.00 95.81 114 LYS A O 1
ATOM 879 N N . ARG A 1 115 ? 14.982 -0.667 -9.820 1.00 96.25 115 ARG A N 1
ATOM 880 C CA . ARG A 1 115 ? 14.529 -1.042 -8.468 1.00 96.25 115 ARG A CA 1
ATOM 881 C C . ARG A 1 115 ? 13.085 -0.634 -8.188 1.00 96.25 115 ARG A C 1
ATOM 883 O O . ARG A 1 115 ? 12.565 -1.032 -7.154 1.00 96.25 115 ARG A O 1
ATOM 890 N N . THR A 1 116 ? 12.450 0.138 -9.068 1.00 97.69 116 THR A N 1
ATOM 891 C CA . THR A 1 116 ? 11.012 0.397 -8.951 1.00 97.69 116 THR A CA 1
ATOM 892 C C . THR A 1 116 ? 10.253 -0.921 -9.122 1.00 97.69 116 THR A C 1
ATOM 894 O O . THR A 1 116 ? 10.590 -1.748 -9.978 1.00 97.69 116 THR A O 1
ATOM 897 N N . GLU A 1 117 ? 9.273 -1.158 -8.250 1.00 96.25 117 GLU A N 1
ATOM 898 C CA . GLU A 1 117 ? 8.468 -2.379 -8.273 1.00 96.25 117 GLU A CA 1
ATOM 899 C C . GLU A 1 117 ? 7.756 -2.506 -9.617 1.00 96.25 117 GLU A C 1
ATOM 901 O O . GLU A 1 117 ? 7.135 -1.559 -10.088 1.00 96.25 117 GLU A O 1
ATOM 906 N N . ASN A 1 118 ? 7.830 -3.676 -10.239 1.00 95.94 118 ASN A N 1
ATOM 907 C CA . ASN A 1 118 ? 7.166 -3.949 -11.506 1.00 95.94 118 ASN A CA 1
ATOM 908 C C . ASN A 1 118 ? 7.444 -2.941 -12.642 1.00 95.94 118 ASN A C 1
ATOM 910 O O . ASN A 1 118 ? 6.547 -2.528 -13.384 1.00 95.94 118 ASN A O 1
ATOM 914 N N . TRP A 1 119 ? 8.708 -2.534 -12.788 1.00 96.25 119 TRP A N 1
ATOM 915 C CA . TRP A 1 119 ? 9.126 -1.592 -13.829 1.00 96.25 119 TRP A CA 1
ATOM 916 C C . TRP A 1 119 ? 8.997 -2.139 -15.256 1.00 96.25 119 TRP A C 1
ATOM 918 O O . TRP A 1 119 ? 8.818 -1.357 -16.186 1.00 96.25 119 TRP A O 1
ATOM 928 N N . ARG A 1 120 ? 9.076 -3.465 -15.459 1.00 94.69 120 ARG A N 1
ATOM 929 C CA . ARG A 1 120 ? 9.004 -4.065 -16.808 1.00 94.69 120 ARG A CA 1
ATOM 930 C C . ARG A 1 120 ? 7.606 -3.937 -17.396 1.00 94.69 120 ARG A C 1
ATOM 932 O O . ARG A 1 120 ? 7.457 -3.659 -18.579 1.00 94.69 120 ARG A O 1
ATOM 939 N N . SER A 1 121 ? 6.599 -4.111 -16.550 1.00 95.62 121 SER A N 1
ATOM 940 C CA . SER A 1 121 ? 5.186 -3.933 -16.879 1.00 95.62 121 SER A CA 1
ATOM 941 C C . SER A 1 121 ? 4.685 -2.503 -16.649 1.00 95.62 121 SER A C 1
ATOM 943 O O . SER A 1 121 ? 3.509 -2.234 -16.878 1.00 95.62 121 SER A O 1
ATOM 945 N N . GLN A 1 122 ? 5.561 -1.592 -16.202 1.00 96.25 122 GLN A N 1
ATOM 946 C CA . GLN A 1 122 ? 5.249 -0.190 -15.897 1.00 96.25 122 GLN A CA 1
ATOM 947 C C . GLN A 1 122 ? 4.121 -0.024 -14.860 1.00 96.25 122 GLN A C 1
ATOM 949 O O . GLN A 1 122 ? 3.338 0.922 -14.909 1.00 96.25 122 GLN A O 1
ATOM 954 N N . ARG A 1 123 ? 4.025 -0.945 -13.892 1.00 96.81 123 ARG A N 1
ATOM 955 C CA . ARG A 1 123 ? 2.922 -0.975 -12.914 1.00 96.81 123 ARG A CA 1
ATOM 956 C C . ARG A 1 123 ? 3.208 -0.259 -11.599 1.00 96.81 123 ARG A C 1
ATOM 958 O O . ARG A 1 123 ? 2.310 -0.181 -10.768 1.00 96.81 123 ARG A O 1
ATOM 965 N N . SER A 1 124 ? 4.410 0.282 -11.407 1.00 97.88 124 SER A N 1
ATOM 966 C CA . SER A 1 124 ? 4.856 0.833 -10.119 1.00 97.88 124 SER A CA 1
ATOM 967 C C . SER A 1 124 ? 3.880 1.856 -9.526 1.00 97.88 124 SER A C 1
ATOM 969 O O . SER A 1 124 ? 3.436 1.683 -8.394 1.00 97.88 124 SER A O 1
ATOM 971 N N . LEU A 1 125 ? 3.489 2.881 -10.299 1.00 98.31 125 LEU A N 1
ATOM 972 C CA . LEU A 1 125 ? 2.557 3.923 -9.839 1.00 98.31 125 LEU A CA 1
ATOM 973 C C . LEU A 1 125 ? 1.169 3.356 -9.543 1.00 98.31 125 LEU A C 1
ATOM 975 O O . LEU A 1 125 ? 0.576 3.692 -8.524 1.00 98.31 125 LEU A O 1
ATOM 979 N N . ARG A 1 126 ? 0.672 2.437 -10.382 1.00 98.06 126 ARG A N 1
ATOM 980 C CA . ARG A 1 126 ? -0.608 1.759 -10.140 1.00 98.06 126 ARG A CA 1
ATOM 981 C C . ARG A 1 126 ? -0.586 0.974 -8.827 1.00 98.06 126 ARG A C 1
ATOM 983 O O . ARG A 1 126 ? -1.561 1.018 -8.087 1.00 98.06 126 ARG A O 1
ATOM 990 N N . ASN A 1 127 ? 0.491 0.244 -8.551 1.00 98.00 127 ASN A N 1
ATOM 991 C CA . ASN A 1 127 ? 0.604 -0.548 -7.330 1.00 98.00 127 ASN A CA 1
ATOM 992 C C . ASN A 1 127 ? 0.717 0.351 -6.090 1.00 98.00 127 ASN A C 1
ATOM 994 O O . ASN A 1 127 ? 0.069 0.069 -5.088 1.00 98.00 127 ASN A O 1
ATOM 998 N N . ILE A 1 128 ? 1.480 1.449 -6.172 1.00 98.56 128 ILE A N 1
ATOM 999 C CA . ILE A 1 128 ? 1.536 2.469 -5.115 1.00 98.56 128 ILE A CA 1
ATOM 1000 C C . ILE A 1 128 ? 0.141 3.053 -4.866 1.00 98.56 128 ILE A C 1
ATOM 1002 O O . ILE A 1 128 ? -0.296 3.100 -3.721 1.00 98.56 128 ILE A O 1
ATOM 1006 N N . ARG A 1 129 ? -0.593 3.412 -5.926 1.00 98.69 129 ARG A N 1
ATOM 1007 C CA . ARG A 1 129 ? -1.971 3.907 -5.821 1.00 98.69 129 ARG A CA 1
ATOM 1008 C C . ARG A 1 129 ? -2.878 2.916 -5.092 1.00 98.69 129 ARG A C 1
ATOM 1010 O O . ARG A 1 129 ? -3.537 3.305 -4.143 1.00 98.69 129 ARG A O 1
ATOM 1017 N N . LEU A 1 130 ? -2.843 1.635 -5.471 1.00 98.50 130 LEU A N 1
ATOM 1018 C CA . LEU A 1 130 ? -3.624 0.571 -4.822 1.00 98.50 130 LEU A CA 1
ATOM 1019 C C . LEU A 1 130 ? -3.264 0.397 -3.336 1.00 98.50 130 LEU A C 1
ATOM 1021 O O . LEU A 1 130 ? -4.135 0.089 -2.528 1.00 98.50 130 LEU A O 1
ATOM 1025 N N . ASN A 1 131 ? -1.998 0.603 -2.954 1.00 98.31 131 ASN A N 1
ATOM 1026 C CA . ASN A 1 131 ? -1.616 0.597 -1.543 1.00 98.31 131 ASN A CA 1
ATOM 1027 C C . ASN A 1 131 ? -2.254 1.767 -0.782 1.00 98.31 131 ASN A C 1
ATOM 1029 O O . ASN A 1 131 ? -2.768 1.560 0.312 1.00 98.31 131 ASN A O 1
ATOM 1033 N N . ILE A 1 132 ? -2.275 2.967 -1.360 1.00 98.56 132 ILE A N 1
ATOM 1034 C CA . ILE A 1 132 ? -2.894 4.140 -0.726 1.00 98.56 132 ILE A CA 1
ATOM 1035 C C . ILE A 1 132 ? -4.427 4.039 -0.710 1.00 98.56 132 ILE A C 1
ATOM 1037 O O . ILE A 1 132 ? -5.039 4.322 0.314 1.00 98.56 132 ILE A O 1
ATOM 1041 N N . GLU A 1 133 ? -5.049 3.528 -1.774 1.00 98.56 133 GLU A N 1
ATOM 1042 C CA . GLU A 1 133 ? -6.487 3.209 -1.806 1.00 98.56 133 GLU A CA 1
ATOM 1043 C C . GLU A 1 133 ? -6.865 2.197 -0.704 1.00 98.56 133 GLU A C 1
ATOM 1045 O O . GLU A 1 133 ? -7.954 2.261 -0.146 1.00 98.56 133 GLU A O 1
ATOM 1050 N N . SER A 1 134 ? -5.968 1.276 -0.329 1.00 97.31 134 SER A N 1
ATOM 1051 C CA . SER A 1 134 ? -6.237 0.349 0.782 1.00 97.31 134 SER A CA 1
ATOM 1052 C C . SER A 1 134 ? -6.269 1.047 2.150 1.00 97.31 134 SER A C 1
ATOM 1054 O O . SER A 1 134 ? -7.091 0.696 2.994 1.00 97.31 134 SER A O 1
ATOM 1056 N N . VAL A 1 135 ? -5.439 2.079 2.351 1.00 97.12 135 VAL A N 1
ATOM 1057 C CA . VAL A 1 135 ? -5.471 2.938 3.550 1.00 97.12 135 VAL A CA 1
ATOM 1058 C C . VAL A 1 135 ? -6.794 3.704 3.604 1.00 97.12 135 VAL A C 1
ATOM 1060 O O . VAL A 1 135 ? -7.449 3.739 4.644 1.00 97.12 135 VAL A O 1
ATOM 1063 N N . GLU A 1 136 ? -7.227 4.255 2.467 1.00 98.12 136 GLU A N 1
ATOM 1064 C CA . GLU A 1 136 ? -8.535 4.906 2.337 1.00 98.12 136 GLU A CA 1
ATOM 1065 C C . GLU A 1 136 ? -9.683 3.960 2.717 1.00 98.12 136 GLU A C 1
ATOM 1067 O O . GLU A 1 136 ? -10.599 4.345 3.441 1.00 98.12 136 GLU A O 1
ATOM 1072 N N . GLN A 1 137 ? -9.627 2.701 2.276 1.00 97.75 137 GLN A N 1
ATOM 1073 C CA . GLN A 1 137 ? -10.661 1.709 2.575 1.00 97.75 137 GLN A CA 1
ATOM 1074 C C . GLN A 1 137 ? -10.761 1.389 4.069 1.00 97.75 137 GLN A C 1
ATOM 1076 O O . GLN A 1 137 ? -11.871 1.265 4.574 1.00 97.75 137 GLN A O 1
ATOM 1081 N N . PHE A 1 138 ? -9.649 1.316 4.805 1.00 95.81 138 PHE A N 1
ATOM 1082 C CA . PHE A 1 138 ? -9.691 1.127 6.263 1.00 95.81 138 PHE A CA 1
ATOM 1083 C C . PHE A 1 138 ? -10.352 2.298 7.006 1.00 95.81 138 PHE A C 1
ATOM 1085 O O . PHE A 1 138 ? -10.953 2.101 8.065 1.00 95.81 138 PHE A O 1
ATOM 1092 N N . LEU A 1 139 ? -10.261 3.508 6.452 1.00 96.44 139 LEU A N 1
ATOM 1093 C CA . LEU A 1 139 ? -10.898 4.703 7.006 1.00 96.44 139 LEU A CA 1
ATOM 1094 C C . LEU A 1 139 ? -12.382 4.796 6.631 1.00 96.44 139 LEU A C 1
ATOM 1096 O O . LEU A 1 139 ? -13.178 5.240 7.451 1.00 96.44 139 LEU A O 1
ATOM 1100 N N . THR A 1 140 ? -12.745 4.396 5.411 1.00 97.50 140 THR A N 1
ATOM 1101 C CA . THR A 1 140 ? -14.066 4.666 4.811 1.00 97.50 140 THR A CA 1
ATOM 1102 C C . THR A 1 140 ? -15.014 3.474 4.783 1.00 97.50 140 THR A C 1
ATOM 1104 O O . THR A 1 140 ? -16.207 3.654 4.526 1.00 97.50 140 THR A O 1
ATOM 1107 N N . VAL A 1 141 ? -14.522 2.252 5.015 1.00 96.75 141 VAL A N 1
ATOM 1108 C CA . VAL A 1 141 ? -15.400 1.089 5.160 1.00 96.75 141 VAL A CA 1
ATOM 1109 C C . VAL A 1 141 ? -16.368 1.339 6.312 1.00 96.75 141 VAL A C 1
ATOM 1111 O O . VAL A 1 141 ? -15.993 1.905 7.337 1.00 96.75 141 VAL A O 1
ATOM 1114 N N . LYS A 1 142 ? -17.620 0.914 6.133 1.00 96.50 142 LYS A N 1
ATOM 1115 C CA . LYS A 1 142 ? -18.647 1.024 7.167 1.00 96.50 142 LYS A CA 1
ATOM 1116 C C . LYS A 1 142 ? -18.151 0.393 8.471 1.00 96.50 142 LYS A C 1
ATOM 1118 O O . LYS A 1 142 ? -17.656 -0.734 8.442 1.00 96.50 142 LY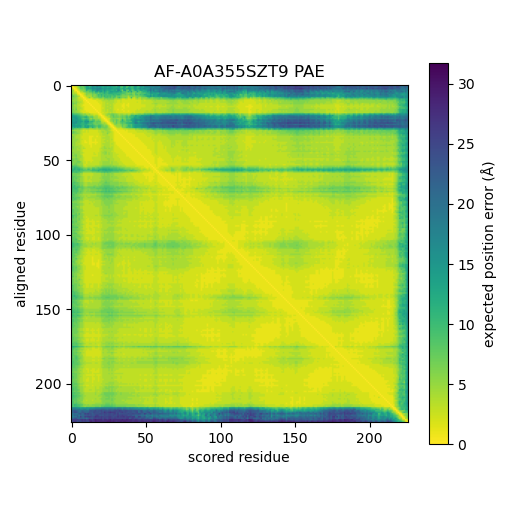S A O 1
ATOM 1123 N N . ASP A 1 143 ? -18.337 1.105 9.577 1.00 93.75 143 ASP A N 1
ATOM 1124 C CA . ASP A 1 143 ? -17.879 0.719 10.916 1.00 93.75 143 ASP A CA 1
ATOM 1125 C C . ASP A 1 143 ? -16.333 0.618 11.015 1.00 93.75 143 ASP A C 1
ATOM 1127 O O . ASP A 1 143 ? -15.795 -0.020 11.919 1.00 93.75 143 ASP A O 1
ATOM 1131 N N . GLY A 1 144 ? -15.612 1.242 10.073 1.00 95.06 144 GLY A N 1
ATOM 1132 C CA . GLY A 1 144 ? -14.151 1.329 10.024 1.00 95.06 144 GLY A CA 1
ATOM 1133 C C . GLY A 1 144 ? -13.570 2.435 10.909 1.00 95.06 144 GLY A C 1
ATOM 1134 O O . GLY A 1 144 ? -14.258 3.035 11.737 1.00 95.06 144 GLY A O 1
ATOM 1135 N N . PHE A 1 145 ? -12.280 2.743 10.729 1.00 96.81 145 PHE A N 1
ATOM 1136 C CA . PHE A 1 145 ? -11.581 3.695 11.603 1.00 96.81 145 PHE A CA 1
ATOM 1137 C C . PHE A 1 145 ? -12.145 5.119 11.531 1.00 96.81 145 PHE A C 1
ATOM 1139 O O . PHE A 1 145 ? -12.140 5.814 12.546 1.00 96.81 145 PHE A O 1
ATOM 1146 N N . GLY A 1 146 ? -12.640 5.557 10.369 1.00 97.19 146 GLY A N 1
ATOM 1147 C CA . GLY A 1 146 ? -13.264 6.873 10.224 1.00 97.19 146 GLY A CA 1
ATOM 1148 C C . GLY A 1 146 ? -14.545 6.987 11.049 1.00 97.19 146 GLY A C 1
ATOM 1149 O O . GLY A 1 146 ? -14.654 7.889 11.879 1.00 97.19 146 GLY A O 1
ATOM 1150 N N . ASP A 1 147 ? -15.462 6.028 10.893 1.00 97.25 147 ASP A N 1
ATOM 1151 C CA . ASP A 1 147 ? -16.707 5.963 11.671 1.00 97.25 147 ASP A CA 1
ATOM 1152 C C . ASP A 1 147 ? -16.419 5.871 13.178 1.00 97.25 147 ASP A C 1
ATOM 1154 O O . ASP A 1 147 ? -17.052 6.564 13.982 1.00 97.25 147 ASP A O 1
ATOM 1158 N N . LEU A 1 148 ? -15.416 5.073 13.569 1.00 96.25 148 LEU A N 1
ATOM 1159 C CA . LEU A 1 148 ? -15.001 4.942 14.963 1.00 96.25 148 LEU A CA 1
ATOM 1160 C C . LEU A 1 148 ? -14.490 6.274 15.532 1.00 96.25 148 LEU A C 1
ATOM 1162 O O . LEU A 1 148 ? -14.945 6.676 16.602 1.00 96.25 148 LEU A O 1
ATOM 1166 N N . LEU A 1 149 ? -13.612 6.987 14.817 1.00 97.75 149 LEU A N 1
ATOM 1167 C CA . LEU A 1 149 ? -13.119 8.312 15.219 1.00 97.75 149 LEU A CA 1
ATOM 1168 C C . LEU A 1 149 ? -14.264 9.323 15.362 1.00 97.75 149 LEU A C 1
ATOM 1170 O O . LEU A 1 149 ? -14.338 10.040 16.362 1.00 97.75 149 LEU A O 1
ATOM 1174 N N . THR A 1 150 ? -15.188 9.368 14.401 1.00 97.19 150 THR A N 1
ATOM 1175 C CA . THR A 1 150 ? -16.360 10.250 14.472 1.00 97.19 150 THR A CA 1
ATOM 1176 C C . THR A 1 150 ? -17.239 9.922 15.679 1.00 97.19 150 THR A C 1
ATOM 1178 O O . THR A 1 150 ? -17.698 10.835 16.365 1.00 97.19 150 THR A O 1
ATOM 1181 N N . SER A 1 151 ? -17.425 8.637 16.002 1.00 97.25 151 SER A N 1
ATOM 1182 C CA . SER A 1 151 ? -18.245 8.209 17.146 1.00 97.25 151 SER A CA 1
ATOM 1183 C C . SER A 1 151 ? -17.719 8.706 18.503 1.00 97.25 151 SER A C 1
ATOM 1185 O O . SER A 1 151 ? -18.501 8.864 19.441 1.00 97.25 151 SER A O 1
ATOM 1187 N N . ILE A 1 152 ? -16.417 9.005 18.597 1.00 96.94 152 ILE A N 1
ATOM 1188 C CA . ILE A 1 152 ? -15.744 9.488 19.812 1.00 96.94 152 ILE A CA 1
ATOM 1189 C C . ILE A 1 152 ? -15.368 10.982 19.746 1.00 96.94 152 ILE A C 1
ATOM 1191 O O . ILE A 1 152 ? -14.600 11.458 20.584 1.00 96.94 152 ILE A O 1
ATOM 1195 N N . GLY A 1 153 ? -15.900 11.734 18.772 1.00 97.50 153 GLY A N 1
ATOM 1196 C CA . GLY A 1 153 ? -15.659 13.179 18.629 1.00 97.50 153 GLY A CA 1
ATOM 1197 C C . GLY A 1 153 ? -14.249 13.535 18.141 1.00 97.50 153 GLY A C 1
ATOM 1198 O O . GLY A 1 153 ? -13.679 14.547 18.553 1.00 97.50 153 GLY A O 1
ATOM 1199 N N . LYS A 1 154 ? -13.647 12.654 17.333 1.00 97.69 154 LYS A N 1
ATOM 1200 C CA . LYS A 1 154 ? -12.309 12.794 16.732 1.00 97.69 154 LYS A CA 1
ATOM 1201 C C . LYS A 1 154 ? -12.375 12.884 15.207 1.00 97.69 154 LYS A C 1
ATOM 1203 O O . LYS A 1 154 ? -11.435 12.509 14.505 1.00 97.69 154 LYS A O 1
ATOM 1208 N N . GLU A 1 155 ? -13.474 13.412 14.674 1.00 96.50 155 GLU A N 1
ATOM 1209 C CA . GLU A 1 155 ? -13.719 13.554 13.236 1.00 96.50 155 GLU A CA 1
ATOM 1210 C C . GLU A 1 155 ? -12.646 14.380 12.510 1.00 96.50 155 GLU A C 1
ATOM 1212 O O . GLU A 1 155 ? -12.396 14.168 11.322 1.00 96.50 155 GLU A O 1
ATOM 1217 N N . THR A 1 156 ? -11.959 15.283 13.214 1.00 97.31 156 THR A N 1
ATOM 1218 C CA . THR A 1 156 ? -10.850 16.071 12.659 1.00 97.31 156 THR A CA 1
ATOM 1219 C C . THR A 1 156 ? -9.683 15.190 12.222 1.00 97.31 156 THR A C 1
ATOM 1221 O O . THR A 1 156 ? -9.075 15.456 11.189 1.00 97.31 156 THR A O 1
ATOM 1224 N N . THR A 1 157 ? -9.392 14.120 12.966 1.00 96.94 157 THR A N 1
ATOM 1225 C CA . THR A 1 157 ? -8.314 13.174 12.648 1.00 96.94 157 THR A CA 1
ATOM 1226 C C . THR A 1 157 ? -8.678 12.331 11.431 1.00 96.94 157 THR A C 1
ATOM 1228 O O . THR A 1 157 ? -7.852 12.156 10.535 1.00 96.94 157 THR A O 1
ATOM 1231 N N . ALA A 1 158 ? -9.932 11.875 11.344 1.00 96.06 158 ALA A N 1
ATOM 1232 C CA . ALA A 1 158 ? -10.435 11.178 10.161 1.00 96.06 158 ALA A CA 1
ATOM 1233 C C . ALA A 1 158 ? -10.363 12.077 8.915 1.00 96.06 158 ALA A C 1
ATOM 1235 O O . ALA A 1 158 ? -9.830 11.667 7.886 1.00 96.06 158 ALA A O 1
ATOM 1236 N N . THR A 1 159 ? -10.826 13.325 9.040 1.00 97.88 159 THR A N 1
ATOM 1237 C CA . THR A 1 159 ? -10.841 14.309 7.947 1.00 97.88 159 THR A CA 1
ATOM 1238 C C . THR A 1 159 ? -9.429 14.610 7.450 1.00 97.88 159 THR A C 1
ATOM 1240 O O . THR A 1 159 ? -9.160 14.431 6.267 1.00 97.88 159 THR A O 1
ATOM 1243 N N . ALA A 1 160 ? -8.500 14.958 8.346 1.00 98.12 160 ALA A N 1
ATOM 1244 C CA . ALA A 1 160 ? -7.118 15.264 7.970 1.00 98.12 160 ALA A CA 1
ATOM 1245 C C . ALA A 1 160 ? -6.405 14.067 7.314 1.00 98.12 160 ALA A C 1
ATOM 1247 O O . ALA A 1 160 ? -5.627 14.235 6.375 1.00 98.12 160 ALA A O 1
ATOM 1248 N N . THR A 1 161 ? -6.682 12.844 7.782 1.00 97.81 161 THR A N 1
ATOM 1249 C CA . THR A 1 161 ? -6.101 11.629 7.191 1.00 97.81 161 THR A CA 1
ATOM 1250 C C . THR A 1 161 ? -6.634 11.402 5.772 1.00 97.81 161 THR A C 1
ATOM 1252 O O . THR A 1 161 ? -5.848 11.138 4.864 1.00 97.81 161 THR A O 1
ATOM 1255 N N . LEU A 1 162 ? -7.948 11.546 5.556 1.00 98.31 16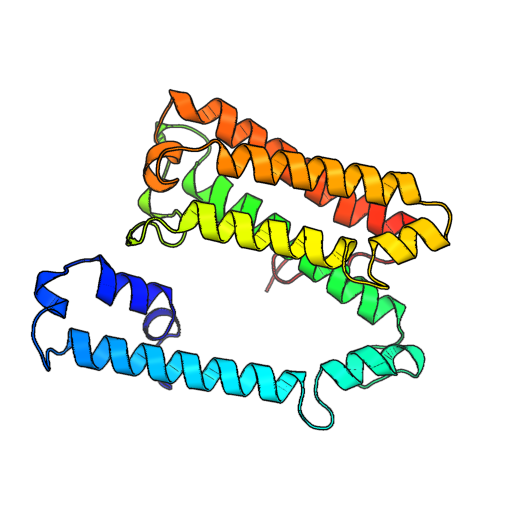2 LEU A N 1
ATOM 1256 C CA . LEU A 1 162 ? -8.573 11.392 4.236 1.00 98.31 162 LEU A CA 1
ATOM 1257 C C . LEU A 1 162 ? -8.159 12.490 3.251 1.00 98.31 162 LEU A C 1
ATOM 1259 O O . LEU A 1 162 ? -7.920 12.197 2.081 1.00 98.31 162 LEU A O 1
ATOM 1263 N N . GLU A 1 163 ? -8.022 13.734 3.711 1.00 98.62 163 GLU A N 1
ATOM 1264 C CA . GLU A 1 163 ? -7.511 14.839 2.893 1.00 98.62 163 GLU A CA 1
ATOM 1265 C C . GLU A 1 163 ? -6.102 14.529 2.379 1.00 98.62 163 GLU A C 1
ATOM 1267 O O . GLU A 1 163 ? -5.850 14.598 1.175 1.00 98.62 163 GLU A O 1
ATOM 1272 N N . LEU A 1 164 ? -5.202 14.080 3.259 1.00 98.62 164 LEU A N 1
ATOM 1273 C CA . LEU A 1 164 ? -3.835 13.748 2.866 1.00 98.62 164 LEU A CA 1
ATOM 1274 C C . LEU A 1 164 ? -3.765 12.521 1.943 1.00 98.62 164 LEU A C 1
ATOM 1276 O O . LEU A 1 164 ? -2.969 12.499 1.003 1.00 98.62 164 LEU A O 1
ATOM 1280 N N . VAL A 1 165 ? -4.615 11.513 2.167 1.00 98.75 165 VAL A N 1
ATOM 1281 C CA . VAL A 1 165 ? -4.786 10.378 1.243 1.00 98.75 165 VAL A CA 1
ATOM 1282 C C . VAL A 1 165 ? -5.219 10.871 -0.140 1.00 98.75 165 VAL A C 1
ATOM 1284 O O . VAL A 1 165 ? -4.604 10.491 -1.138 1.00 98.75 165 VAL A O 1
ATOM 1287 N N . SER A 1 166 ? -6.214 11.759 -0.211 1.00 98.81 166 SER A N 1
ATOM 1288 C CA . SER A 1 166 ? -6.692 12.343 -1.468 1.00 98.81 166 SER A CA 1
ATOM 1289 C C . SER A 1 166 ? -5.595 13.133 -2.188 1.00 98.81 166 SER A C 1
ATOM 1291 O O . SER A 1 166 ? -5.432 12.998 -3.402 1.00 98.81 166 SER A O 1
ATOM 1293 N N . GLU A 1 167 ? -4.803 13.928 -1.465 1.00 98.81 167 GLU A N 1
ATOM 1294 C CA . GLU A 1 167 ? -3.661 14.647 -2.041 1.00 98.81 167 GLU A CA 1
ATOM 1295 C C . GLU A 1 167 ? -2.609 13.694 -2.619 1.00 98.81 167 GLU A C 1
ATOM 1297 O O . GLU A 1 167 ? -2.128 13.908 -3.731 1.00 98.81 167 GLU A O 1
ATOM 1302 N N . ILE A 1 168 ? -2.269 12.624 -1.896 1.00 98.88 168 ILE A N 1
ATOM 1303 C CA . ILE A 1 168 ? -1.315 11.604 -2.350 1.00 98.88 168 ILE A CA 1
ATOM 1304 C C . ILE A 1 168 ? -1.828 10.904 -3.614 1.00 98.88 168 ILE A C 1
ATOM 1306 O O . ILE A 1 168 ? -1.072 10.714 -4.567 1.00 98.88 168 ILE A O 1
ATOM 1310 N N . LEU A 1 169 ? -3.108 10.526 -3.649 1.00 98.81 169 LEU A N 1
ATOM 1311 C CA . LEU A 1 169 ? -3.720 9.901 -4.824 1.00 98.81 169 LEU A CA 1
ATOM 1312 C C . LEU A 1 169 ? -3.734 10.851 -6.028 1.00 98.81 169 LEU A C 1
ATOM 1314 O O . LEU A 1 169 ? -3.468 10.410 -7.149 1.00 98.81 169 LEU A O 1
ATOM 1318 N N . SER A 1 170 ? -3.985 12.142 -5.798 1.00 98.75 170 SER A N 1
ATOM 1319 C CA . SER A 1 170 ? -3.911 13.179 -6.830 1.00 98.75 170 SER A CA 1
ATOM 1320 C C . SER A 1 170 ? -2.492 13.336 -7.383 1.00 98.75 170 SER A C 1
ATOM 1322 O O . SER A 1 170 ? -2.323 13.359 -8.601 1.00 98.75 170 SER A O 1
ATOM 1324 N N . ASP A 1 171 ? -1.470 13.385 -6.522 1.00 98.50 171 ASP A N 1
ATOM 1325 C CA . ASP A 1 171 ? -0.064 13.449 -6.946 1.00 98.50 171 ASP A CA 1
ATOM 1326 C C . ASP A 1 171 ? 0.313 12.229 -7.799 1.00 98.50 171 ASP A C 1
ATOM 1328 O O . ASP A 1 171 ? 0.903 12.364 -8.870 1.00 98.50 171 ASP A O 1
ATOM 1332 N N . ILE A 1 172 ? -0.074 11.023 -7.363 1.00 98.50 172 ILE A N 1
ATOM 1333 C CA . ILE A 1 172 ? 0.199 9.784 -8.106 1.00 98.50 172 ILE A CA 1
ATOM 1334 C C . ILE A 1 172 ? -0.466 9.810 -9.490 1.00 98.50 172 ILE A C 1
ATOM 1336 O O . ILE A 1 172 ? 0.121 9.326 -10.458 1.00 98.50 172 ILE A O 1
ATOM 1340 N N . ALA A 1 173 ? -1.684 10.347 -9.588 1.00 98.12 173 ALA A N 1
ATOM 1341 C CA . ALA A 1 173 ? -2.429 10.444 -10.841 1.00 98.12 173 ALA A CA 1
ATOM 1342 C C . ALA A 1 173 ? -1.881 11.515 -11.800 1.00 98.12 173 ALA A C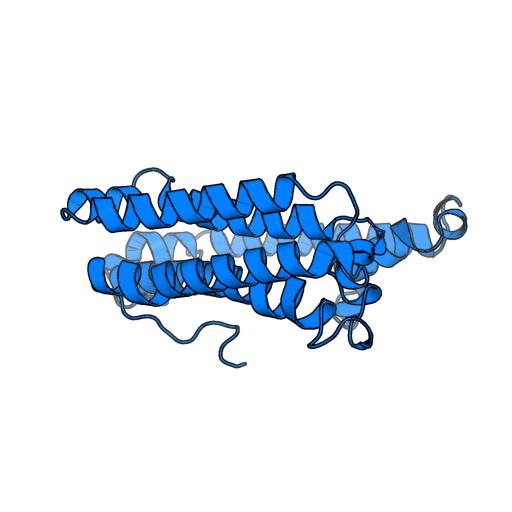 1
ATOM 1344 O O . ALA A 1 173 ? -2.124 11.419 -13.002 1.00 98.12 173 ALA A O 1
ATOM 1345 N N . ALA A 1 174 ? -1.159 12.515 -11.287 1.00 98.12 174 ALA A N 1
ATOM 1346 C CA . ALA A 1 174 ? -0.565 13.581 -12.089 1.00 98.12 174 ALA A CA 1
ATOM 1347 C C . ALA A 1 174 ? 0.684 13.129 -12.867 1.00 98.12 174 ALA A C 1
ATOM 1349 O O . ALA A 1 174 ? 1.034 13.749 -13.870 1.00 98.12 174 ALA A O 1
ATOM 1350 N N . PHE A 1 175 ? 1.339 12.045 -12.444 1.00 97.75 175 PHE A N 1
ATOM 1351 C CA . PHE A 1 175 ? 2.476 11.478 -13.163 1.00 97.75 175 PHE A CA 1
ATOM 1352 C C . PHE A 1 175 ? 2.051 10.843 -14.493 1.00 97.75 175 PHE A C 1
ATOM 1354 O O . PHE A 1 175 ? 1.286 9.878 -14.531 1.00 97.75 175 PHE A O 1
ATOM 1361 N N . ASP A 1 176 ? 2.615 11.343 -15.589 1.00 95.12 176 ASP A N 1
ATOM 1362 C CA . ASP A 1 176 ? 2.312 10.916 -16.958 1.00 95.12 176 ASP A CA 1
ATOM 1363 C C . ASP A 1 176 ? 3.352 9.944 -17.549 1.00 95.12 176 ASP A C 1
ATOM 1365 O O . ASP A 1 176 ? 3.131 9.360 -18.613 1.00 95.12 176 ASP A O 1
ATOM 1369 N N . GLN A 1 177 ? 4.468 9.726 -16.848 1.00 97.94 177 GLN A N 1
ATOM 1370 C CA . GLN A 1 177 ? 5.508 8.762 -17.203 1.00 97.94 177 GLN A CA 1
ATOM 1371 C C . GLN A 1 177 ? 5.592 7.608 -16.191 1.00 97.94 177 GLN A C 1
ATOM 1373 O O . GLN A 1 177 ? 5.256 7.760 -15.015 1.00 97.94 177 GLN A O 1
ATOM 1378 N N . PRO A 1 178 ? 6.108 6.433 -16.597 1.00 98.06 178 PRO A N 1
ATOM 1379 C CA . PRO A 1 178 ? 6.416 5.357 -15.663 1.00 98.06 178 PRO A CA 1
ATOM 1380 C C . PRO A 1 178 ? 7.385 5.807 -14.562 1.00 98.06 178 PRO A C 1
ATOM 1382 O O . PRO A 1 178 ? 8.396 6.451 -14.849 1.00 98.06 178 PRO A O 1
ATOM 1385 N N . LEU A 1 179 ? 7.159 5.361 -13.319 1.00 98.38 179 LEU A N 1
ATOM 1386 C CA . LEU A 1 179 ? 8.037 5.678 -12.179 1.00 98.38 179 LEU A CA 1
ATOM 1387 C C . LEU A 1 179 ? 9.510 5.357 -12.456 1.00 98.38 179 LEU A C 1
ATOM 1389 O O . LEU A 1 179 ? 10.395 6.083 -12.021 1.00 98.38 179 LEU A O 1
ATOM 1393 N N . SER A 1 180 ? 9.791 4.288 -13.207 1.00 97.81 180 SER A N 1
ATOM 1394 C CA . SER A 1 180 ? 11.158 3.924 -13.583 1.00 97.81 180 SER A CA 1
ATOM 1395 C C . SER A 1 180 ? 11.883 5.010 -14.383 1.00 97.81 180 SER A C 1
ATOM 1397 O O . SER A 1 180 ? 13.105 5.063 -14.326 1.00 97.81 180 SER A O 1
ATOM 1399 N N . LEU A 1 181 ? 11.163 5.853 -15.127 1.00 97.88 181 LEU A N 1
ATOM 1400 C CA . LEU A 1 181 ? 11.741 7.019 -15.796 1.00 97.88 181 LEU A CA 1
ATOM 1401 C C . LEU A 1 181 ? 11.838 8.197 -14.822 1.00 97.88 181 LEU A C 1
ATOM 1403 O O . LEU A 1 181 ? 12.920 8.754 -14.662 1.00 97.88 181 LEU A O 1
ATOM 1407 N N . LEU A 1 182 ? 10.750 8.482 -14.100 1.00 98.25 182 LEU A N 1
ATOM 1408 C CA . LEU A 1 182 ? 10.647 9.622 -13.184 1.00 98.25 182 LEU A CA 1
ATOM 1409 C C . LEU A 1 182 ? 11.730 9.631 -12.098 1.00 98.25 182 LEU A C 1
ATOM 1411 O O . LEU A 1 182 ? 12.298 10.673 -11.803 1.00 98.25 182 LEU A O 1
ATOM 1415 N N . VAL A 1 183 ? 12.079 8.477 -11.513 1.00 97.88 183 VAL A N 1
ATOM 1416 C CA . VAL A 1 183 ? 13.080 8.442 -10.424 1.00 97.88 183 VAL A CA 1
ATOM 1417 C C . VAL A 1 183 ? 14.480 8.887 -10.856 1.00 97.88 183 VAL A C 1
ATOM 1419 O O . VAL A 1 183 ? 15.279 9.262 -10.002 1.00 97.88 183 VAL A O 1
ATOM 1422 N N . GLY A 1 184 ? 14.798 8.799 -12.151 1.00 96.75 184 GLY A N 1
ATOM 1423 C CA . GLY A 1 184 ? 16.070 9.250 -12.719 1.00 96.75 184 GLY A CA 1
ATOM 1424 C C . GLY A 1 184 ? 15.992 10.619 -13.392 1.00 96.75 184 GLY A C 1
ATOM 1425 O O . GLY A 1 184 ? 17.002 11.067 -13.932 1.00 96.75 184 GLY A O 1
ATOM 1426 N N . ASP A 1 185 ? 14.821 11.251 -13.381 1.00 97.75 185 ASP A N 1
ATOM 1427 C CA . ASP A 1 185 ? 14.557 12.522 -14.038 1.00 97.75 185 ASP A CA 1
ATOM 1428 C C . ASP A 1 185 ? 14.766 13.687 -13.049 1.00 97.75 185 ASP A C 1
ATOM 1430 O O . ASP A 1 185 ? 14.098 13.735 -12.010 1.00 97.75 185 ASP A O 1
ATOM 1434 N N . PRO A 1 186 ? 15.701 14.621 -13.322 1.00 97.56 186 PRO A N 1
ATOM 1435 C CA . PRO A 1 186 ? 15.871 15.824 -12.515 1.00 97.56 186 PRO A CA 1
ATOM 1436 C C . PRO A 1 186 ? 14.595 16.659 -12.373 1.00 97.56 186 PRO A C 1
ATOM 1438 O O . PRO A 1 186 ? 14.374 17.216 -11.298 1.00 97.56 186 PRO A O 1
ATOM 1441 N N . ASP A 1 187 ? 13.762 16.725 -13.415 1.00 97.69 187 ASP A N 1
ATOM 1442 C CA . ASP A 1 187 ? 12.585 17.597 -13.441 1.00 97.69 187 ASP A CA 1
ATOM 1443 C C . ASP A 1 187 ? 11.452 17.026 -12.572 1.00 97.69 187 ASP A C 1
ATOM 1445 O O . ASP A 1 187 ? 10.757 17.771 -11.884 1.00 97.69 187 ASP A O 1
ATOM 1449 N N . ALA A 1 188 ? 11.336 15.696 -12.491 1.00 97.62 188 ALA A N 1
ATOM 1450 C CA . ALA A 1 188 ? 10.351 15.009 -11.648 1.00 97.62 188 ALA A CA 1
ATOM 1451 C C . ALA A 1 188 ? 10.751 14.920 -10.162 1.00 97.62 188 ALA A C 1
ATOM 1453 O O . ALA A 1 188 ? 9.980 14.446 -9.320 1.00 97.62 188 ALA A O 1
ATOM 1454 N N . ARG A 1 189 ? 11.980 15.320 -9.809 1.00 97.62 189 ARG A N 1
ATOM 1455 C CA . ARG A 1 189 ? 12.546 15.056 -8.480 1.00 97.62 189 ARG A CA 1
ATOM 1456 C C . ARG A 1 189 ? 11.793 15.757 -7.358 1.00 97.62 189 ARG A C 1
ATOM 1458 O O . ARG A 1 189 ? 11.523 15.126 -6.339 1.00 97.62 189 ARG A O 1
ATOM 1465 N N . SER A 1 190 ? 11.468 17.033 -7.555 1.00 98.00 190 SER A N 1
ATOM 1466 C CA . SER A 1 190 ? 10.748 17.841 -6.564 1.00 98.00 190 SER A CA 1
ATOM 1467 C C . SER A 1 190 ? 9.375 17.240 -6.256 1.00 98.00 190 SER A C 1
ATOM 1469 O O . SER A 1 190 ? 8.990 17.137 -5.092 1.00 98.00 190 SER A O 1
ATOM 1471 N N . ASP A 1 191 ? 8.663 16.771 -7.281 1.00 98.38 191 ASP A N 1
ATOM 1472 C CA . ASP A 1 191 ? 7.325 16.196 -7.125 1.00 98.38 191 ASP A CA 1
ATOM 1473 C C . ASP A 1 191 ? 7.373 14.855 -6.384 1.00 98.38 191 ASP A C 1
ATOM 1475 O O . ASP A 1 191 ? 6.581 14.607 -5.474 1.00 98.38 191 ASP A O 1
ATOM 1479 N N . LEU A 1 192 ? 8.361 14.009 -6.688 1.00 98.44 192 LEU A N 1
ATOM 1480 C CA . LEU A 1 192 ? 8.572 12.759 -5.957 1.00 98.44 192 LEU A CA 1
ATOM 1481 C C . LEU A 1 192 ? 8.992 12.991 -4.490 1.00 98.44 192 LEU A C 1
ATOM 1483 O O . LEU A 1 192 ? 8.589 12.236 -3.604 1.00 98.44 192 LEU A O 1
ATOM 1487 N N . GLU A 1 193 ? 9.785 14.027 -4.203 1.00 98.38 193 GLU A N 1
ATOM 1488 C CA . GLU A 1 193 ? 10.150 14.411 -2.829 1.00 98.38 193 GLU A CA 1
ATOM 1489 C C . GLU A 1 193 ? 8.962 14.991 -2.047 1.00 98.38 193 GLU A C 1
ATOM 1491 O O . GLU A 1 193 ? 8.809 14.711 -0.851 1.00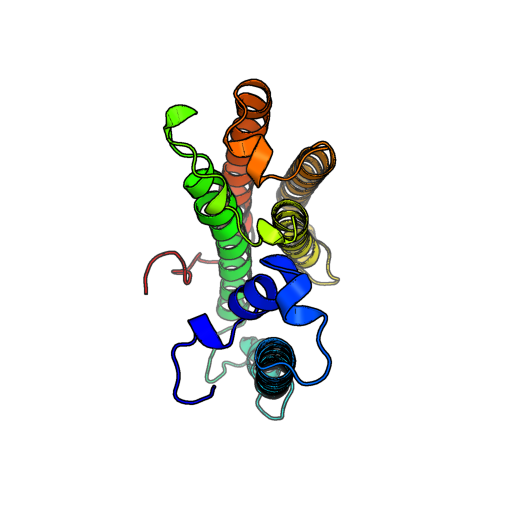 98.38 193 GLU A O 1
ATOM 1496 N N . SER A 1 194 ? 8.090 15.740 -2.725 1.00 98.56 194 SER A N 1
ATOM 1497 C CA . SER A 1 194 ? 6.808 16.197 -2.183 1.00 98.56 194 SER A CA 1
ATOM 1498 C C . SER A 1 194 ? 5.915 15.008 -1.814 1.00 98.56 194 SER A C 1
ATOM 1500 O O . SER A 1 194 ? 5.475 14.901 -0.666 1.00 98.56 194 SER A O 1
ATOM 1502 N N . LEU A 1 195 ? 5.759 14.038 -2.723 1.00 98.69 195 LEU A N 1
ATOM 1503 C CA . LEU A 1 195 ? 5.018 12.800 -2.468 1.00 98.69 195 LEU A CA 1
ATOM 1504 C C . LEU A 1 195 ? 5.592 12.024 -1.268 1.00 98.69 195 LEU A C 1
ATOM 1506 O O . LEU A 1 195 ? 4.843 11.596 -0.389 1.00 98.69 195 LEU A O 1
ATOM 1510 N N . LEU A 1 196 ? 6.920 11.878 -1.173 1.00 98.44 196 LEU A N 1
ATOM 1511 C CA . LEU A 1 196 ? 7.570 11.256 -0.009 1.00 98.44 196 LEU A CA 1
ATOM 1512 C C . LEU A 1 196 ? 7.273 12.002 1.296 1.00 98.44 196 LEU A C 1
ATOM 1514 O O . LEU A 1 196 ? 7.108 11.369 2.339 1.00 98.44 196 LEU A O 1
ATOM 1518 N N . THR A 1 197 ? 7.215 13.331 1.255 1.00 98.56 197 THR A N 1
ATOM 1519 C CA . THR A 1 197 ? 6.900 14.160 2.423 1.00 98.56 197 THR A CA 1
ATOM 1520 C C . THR A 1 197 ? 5.456 13.955 2.871 1.00 98.56 197 THR A C 1
ATOM 1522 O O . THR A 1 197 ? 5.225 13.720 4.057 1.00 98.56 197 THR A O 1
ATOM 1525 N N . LYS A 1 198 ? 4.499 13.926 1.938 1.00 98.81 198 LYS A N 1
ATOM 1526 C CA . LYS A 1 198 ? 3.095 13.610 2.239 1.00 98.81 198 LYS A CA 1
ATOM 1527 C C . LYS A 1 198 ? 2.933 12.201 2.806 1.00 98.81 198 LYS A C 1
ATOM 1529 O O . LYS A 1 198 ? 2.248 12.023 3.805 1.00 98.81 198 LYS A O 1
ATOM 1534 N N . LEU A 1 199 ? 3.637 11.209 2.256 1.00 98.69 199 LEU A N 1
ATOM 1535 C CA . LEU A 1 199 ? 3.637 9.841 2.790 1.00 98.69 199 LEU A CA 1
ATOM 1536 C C . LEU A 1 199 ? 4.207 9.757 4.214 1.00 98.69 199 LEU A C 1
ATOM 1538 O O . LEU A 1 199 ? 3.705 8.974 5.016 1.00 98.69 199 LEU A O 1
ATOM 1542 N N . ARG A 1 200 ? 5.233 10.556 4.555 1.00 98.06 200 ARG A N 1
ATOM 1543 C CA . ARG A 1 200 ? 5.712 10.680 5.949 1.00 98.06 200 ARG A CA 1
ATOM 1544 C C . ARG A 1 200 ? 4.634 11.280 6.848 1.00 98.06 200 ARG A C 1
ATOM 1546 O O . ARG A 1 200 ? 4.394 10.744 7.920 1.00 98.06 200 ARG A O 1
ATOM 1553 N N . GLY A 1 201 ? 3.971 12.343 6.394 1.00 98.12 201 GLY A N 1
ATOM 1554 C CA . GLY A 1 201 ? 2.858 12.955 7.122 1.00 98.12 201 GLY A CA 1
ATOM 1555 C C . GLY A 1 201 ? 1.718 11.968 7.376 1.00 98.12 201 GLY A C 1
ATOM 1556 O O . GLY A 1 201 ? 1.244 11.859 8.501 1.00 98.12 201 GLY A O 1
ATOM 1557 N N . LEU A 1 202 ? 1.340 11.186 6.360 1.00 98.44 202 LEU A N 1
ATOM 1558 C CA . LEU A 1 202 ? 0.292 10.174 6.474 1.00 98.44 202 LEU A CA 1
ATOM 1559 C C . LEU A 1 202 ? 0.691 9.073 7.458 1.00 98.44 202 LEU A C 1
ATOM 1561 O O . LEU A 1 202 ? -0.127 8.641 8.265 1.00 98.44 202 LEU A O 1
ATOM 1565 N N . GLN A 1 203 ? 1.957 8.654 7.433 1.00 96.31 203 GLN A N 1
ATOM 1566 C CA . GLN A 1 203 ? 2.476 7.674 8.379 1.00 96.31 203 GLN A CA 1
ATOM 1567 C C . GLN A 1 203 ? 2.401 8.181 9.826 1.00 96.31 203 GLN A C 1
ATOM 1569 O O . GLN A 1 203 ? 1.891 7.450 10.674 1.00 96.31 203 GLN A O 1
ATOM 1574 N N . SER A 1 204 ? 2.815 9.425 10.096 1.00 95.69 204 SER A N 1
ATOM 1575 C CA . SER A 1 204 ? 2.700 10.025 11.433 1.00 95.69 204 SER A CA 1
ATOM 1576 C C . SER A 1 204 ? 1.241 10.195 11.861 1.00 95.69 204 SER A C 1
ATOM 1578 O O . SER A 1 204 ? 0.902 9.863 12.993 1.00 95.69 204 SER A O 1
ATOM 1580 N N . LEU A 1 205 ? 0.342 10.631 10.969 1.00 96.12 205 LEU A N 1
ATOM 1581 C CA . LEU A 1 205 ? -1.089 10.718 11.288 1.00 96.12 205 LEU A CA 1
ATOM 1582 C C . LEU A 1 205 ? -1.661 9.361 11.706 1.00 96.12 205 LEU A C 1
ATOM 1584 O O . LEU A 1 205 ? -2.378 9.286 12.699 1.00 96.12 205 LEU A O 1
ATOM 1588 N N . VAL A 1 206 ? -1.316 8.288 10.991 1.00 95.75 206 VAL A N 1
ATOM 1589 C CA . VAL A 1 206 ? -1.813 6.940 11.293 1.00 95.75 206 VAL A CA 1
ATOM 1590 C C . VAL A 1 206 ? -1.176 6.359 12.559 1.00 95.75 206 VAL A C 1
ATOM 1592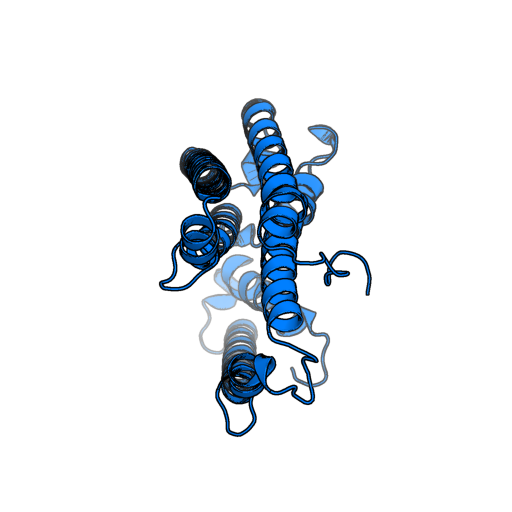 O O . VAL A 1 206 ? -1.892 5.878 13.436 1.00 95.75 206 VAL A O 1
ATOM 1595 N N . ARG A 1 207 ? 0.158 6.382 12.669 1.00 93.50 207 ARG A N 1
ATOM 1596 C CA . ARG A 1 207 ? 0.877 5.744 13.785 1.00 93.50 207 ARG A CA 1
ATOM 1597 C C . ARG A 1 207 ? 0.773 6.517 15.092 1.00 93.50 207 ARG A C 1
ATOM 1599 O O . ARG A 1 207 ? 0.851 5.901 16.147 1.00 93.50 207 ARG A O 1
ATOM 1606 N N . GLU A 1 208 ? 0.645 7.837 15.035 1.00 93.31 208 GLU A N 1
ATOM 1607 C CA . GLU A 1 208 ? 0.670 8.685 16.226 1.00 93.31 208 GLU A CA 1
ATOM 1608 C C . GLU A 1 208 ? -0.741 9.178 16.548 1.00 93.31 208 GLU A C 1
ATOM 1610 O O . GLU A 1 208 ? -1.345 8.717 17.513 1.00 93.31 208 GLU A O 1
ATOM 1615 N N . GLN A 1 209 ? -1.296 10.068 15.721 1.00 94.69 209 GLN A N 1
ATOM 1616 C CA . GLN A 1 209 ? -2.536 10.777 16.048 1.00 94.69 209 GLN A CA 1
ATOM 1617 C C . GLN A 1 209 ? -3.756 9.846 16.078 1.00 94.69 209 GLN A C 1
ATOM 1619 O O . GLN A 1 209 ? -4.504 9.841 17.054 1.00 94.69 209 GLN A O 1
ATOM 1624 N N . LEU A 1 210 ? -3.948 9.035 15.034 1.00 95.62 210 LEU A N 1
ATOM 1625 C CA . LEU A 1 210 ? -5.070 8.103 14.926 1.00 95.62 210 LEU A CA 1
ATOM 1626 C C . LEU A 1 210 ? -4.992 7.025 16.012 1.00 95.62 210 LEU A C 1
ATOM 1628 O O . LEU A 1 210 ? -5.993 6.755 16.674 1.00 95.62 210 LEU A O 1
ATOM 1632 N N . ALA A 1 211 ? -3.806 6.455 16.247 1.00 95.00 211 ALA A N 1
ATOM 1633 C CA . ALA A 1 211 ? -3.599 5.490 17.324 1.00 95.00 211 ALA A CA 1
ATOM 1634 C C . ALA A 1 211 ? -3.914 6.095 18.701 1.00 95.00 211 ALA A C 1
ATOM 1636 O O . ALA A 1 211 ? -4.668 5.505 19.476 1.00 95.00 211 ALA A O 1
ATOM 1637 N N . GLN A 1 212 ? -3.401 7.298 18.983 1.00 95.12 212 GLN A N 1
ATOM 1638 C CA . GLN A 1 212 ? -3.651 8.008 20.236 1.00 95.12 212 GLN A CA 1
ATOM 1639 C C . GLN A 1 212 ? -5.141 8.299 20.445 1.00 95.12 212 GLN A C 1
ATOM 1641 O O . GLN A 1 212 ? -5.660 8.059 21.535 1.00 95.12 212 GLN A O 1
ATOM 1646 N N . ASP A 1 213 ? -5.829 8.812 19.424 1.00 96.12 213 ASP A N 1
ATOM 1647 C CA . ASP A 1 213 ? -7.246 9.169 19.514 1.00 96.12 213 ASP A CA 1
ATOM 1648 C C . ASP A 1 213 ? -8.141 7.951 19.758 1.00 96.12 213 ASP A C 1
ATOM 1650 O O . ASP A 1 213 ? -9.110 8.051 20.509 1.00 96.12 213 ASP A O 1
ATOM 1654 N N . LEU A 1 214 ? -7.787 6.798 19.187 1.00 95.06 214 LEU A N 1
ATOM 1655 C CA . LEU A 1 214 ? -8.490 5.532 19.401 1.00 95.06 214 LEU A CA 1
ATOM 1656 C C . LEU A 1 214 ? -8.050 4.791 20.675 1.00 95.06 214 LEU A C 1
ATOM 1658 O O . LEU A 1 214 ? -8.619 3.752 21.013 1.00 95.06 214 LEU A O 1
ATOM 1662 N N . GLY A 1 215 ? -7.041 5.298 21.391 1.00 94.12 215 GLY A N 1
ATOM 1663 C CA . GLY A 1 215 ? -6.457 4.614 22.544 1.00 94.12 215 GLY A CA 1
ATOM 1664 C C . GLY A 1 215 ? -5.843 3.257 22.184 1.00 94.12 215 GLY A C 1
ATOM 1665 O O . GLY A 1 215 ? -5.882 2.334 23.000 1.00 94.12 215 GLY A O 1
ATOM 1666 N N . LEU A 1 216 ? -5.324 3.136 20.961 1.00 93.19 216 LEU A N 1
ATOM 1667 C CA . LEU A 1 216 ? -4.621 1.967 20.444 1.00 93.19 216 LEU A CA 1
ATOM 1668 C C . LEU A 1 216 ? -3.117 2.137 20.662 1.00 93.19 216 LEU A C 1
ATOM 1670 O O . LEU A 1 216 ? -2.591 3.251 20.640 1.00 93.19 216 LEU A O 1
ATOM 1674 N N . VAL A 1 217 ? -2.413 1.025 20.863 1.00 80.06 217 VAL A N 1
ATOM 1675 C CA . VAL A 1 217 ? -0.954 1.029 21.005 1.00 80.06 217 VAL A CA 1
ATOM 1676 C C . VAL A 1 217 ? -0.355 0.535 19.692 1.00 80.06 217 VAL A C 1
ATOM 1678 O O . VAL A 1 217 ? -0.571 -0.627 19.340 1.00 80.06 217 VAL A O 1
ATOM 1681 N N . PRO A 1 218 ? 0.406 1.372 18.961 1.00 65.50 218 PRO A N 1
ATOM 1682 C CA . PRO A 1 218 ? 1.153 0.904 17.805 1.00 65.50 218 PRO A CA 1
ATOM 1683 C C . PRO A 1 218 ? 2.119 -0.197 18.248 1.00 65.50 218 PRO A C 1
ATOM 1685 O O . PRO A 1 218 ? 2.926 -0.005 19.158 1.00 65.50 218 PRO A O 1
ATOM 1688 N N . GLY A 1 219 ? 2.006 -1.364 17.629 1.00 62.59 219 GLY A N 1
ATOM 1689 C CA . GLY A 1 219 ? 2.907 -2.491 17.855 1.00 62.59 219 GLY A CA 1
ATOM 1690 C C . GLY A 1 219 ? 4.093 -2.441 16.893 1.00 62.59 219 GLY A C 1
ATOM 1691 O O . GLY A 1 219 ? 4.145 -1.597 15.997 1.00 62.59 219 GLY A O 1
ATOM 1692 N N . PHE A 1 220 ? 5.029 -3.381 17.038 1.00 55.78 220 PHE A N 1
ATOM 1693 C CA . PHE A 1 220 ? 6.001 -3.662 15.977 1.00 55.78 220 PHE A CA 1
ATOM 1694 C C . PHE A 1 220 ? 5.249 -4.116 14.719 1.00 55.78 220 PHE A C 1
ATOM 1696 O O . PHE A 1 220 ? 4.361 -4.966 14.812 1.00 55.78 220 PHE A O 1
ATOM 1703 N N . ASN A 1 221 ? 5.588 -3.577 13.546 1.00 52.19 221 ASN A N 1
ATOM 1704 C CA . ASN A 1 221 ? 5.079 -4.102 12.278 1.00 52.19 221 ASN A CA 1
ATOM 1705 C C . ASN A 1 221 ? 6.148 -4.924 11.535 1.00 52.19 221 ASN A C 1
ATOM 1707 O O . ASN A 1 221 ? 7.327 -4.899 11.882 1.00 52.19 221 ASN A O 1
ATOM 1711 N N . ALA A 1 222 ? 5.747 -5.636 10.475 1.00 54.38 222 ALA A N 1
ATOM 1712 C CA . ALA A 1 222 ? 6.643 -6.495 9.688 1.00 54.38 222 ALA A CA 1
ATOM 1713 C C . ALA A 1 222 ? 7.788 -5.739 8.976 1.00 54.38 222 ALA A C 1
ATOM 1715 O O . ALA A 1 222 ? 8.672 -6.361 8.397 1.00 54.38 222 ALA A O 1
ATOM 1716 N N . THR A 1 223 ? 7.785 -4.400 8.990 1.00 51.03 223 THR A N 1
ATOM 1717 C CA . THR A 1 223 ? 8.889 -3.578 8.469 1.00 51.03 223 THR A CA 1
ATOM 1718 C C . THR A 1 223 ? 9.862 -3.105 9.550 1.00 51.03 223 THR A C 1
ATOM 1720 O O . THR A 1 223 ? 10.950 -2.647 9.204 1.00 51.03 223 THR A O 1
ATOM 1723 N N . ASP A 1 224 ? 9.498 -3.246 10.830 1.00 53.00 224 ASP A N 1
ATOM 1724 C CA . ASP A 1 224 ? 10.298 -2.821 11.984 1.00 53.00 224 ASP A CA 1
ATOM 1725 C C . ASP A 1 224 ? 11.313 -3.908 12.426 1.00 53.00 224 ASP A C 1
ATOM 1727 O O . ASP A 1 224 ? 12.263 -3.599 13.147 1.00 53.00 224 ASP A O 1
ATOM 1731 N N . GLY A 1 225 ? 11.183 -5.144 11.917 1.00 37.97 225 GLY A N 1
ATOM 1732 C CA . GLY A 1 225 ? 12.219 -6.185 11.963 1.00 37.97 225 GLY A CA 1
ATOM 1733 C C . GLY A 1 225 ? 11.719 -7.604 12.265 1.00 37.97 225 GLY A C 1
ATOM 1734 O O . GLY A 1 225 ? 11.564 -7.943 13.434 1.00 37.97 225 GLY A O 1
ATOM 1735 N N . ASP A 1 226 ? 11.542 -8.415 11.212 1.00 36.38 226 ASP A N 1
ATOM 1736 C CA . ASP A 1 226 ? 12.086 -9.782 11.021 1.00 36.38 226 ASP A CA 1
ATOM 1737 C C . ASP A 1 226 ? 12.131 -10.081 9.504 1.00 36.38 226 ASP A C 1
ATOM 1739 O O . ASP A 1 226 ? 11.117 -9.798 8.820 1.00 36.38 226 ASP A O 1
#

Radius of gyration: 20.24 Å; Cα contacts (8 Å, |Δi|>4): 271; chains: 1; bounding box: 42×45×53 Å

Foldseek 3Di:
DVPDDPCQQDVVVLLCLVQVDPVQCVDDPHPSVVSNVNSVVVVVVVVVVLCCQQPPDVHPVVCQVCQCVPDPVHHHNLRSLLVVLLVLLVLLCCCQVQQADCQLDPDLVRHHLVSHPSSSVLCRLVVSLVSLVVNVCQCPPVVHLCVVCVVLVNNVLSVVLVVLSVVLNVLSVPDPDRPSVLSNDPVNNVSSVVSSVSSVVNSCSSQPVSCVSNVHHNDDHPVNDD

pLDDT: mean 91.96, std 11.27, range [36.38, 98.88]

Mean predicted aligned error: 5.12 Å

Nearest PDB structures (foldseek):
  7ohq-assembly1_b  TM=2.287E-01  e=1.038E+00  Saccharomyces cerevisiae S288C
  7oh3-assembly1_b  TM=2.188E-01  e=1.038E+00  Saccharomyces cerevisiae S288C
  8i9w-assembly1_CH  TM=2.293E-01  e=1.566E+00  Thermochaetoides thermophila DSM 1495
  8pv3-assembly1_CH  TM=2.084E-01  e=1.304E+00  Thermochaetoides thermophila DSM 1495
  6w2v-assembly1_A  TM=2.989E-01  e=9.299E+00  synthetic construct

Sequence (226 aa):
LAEKSVALGDLQALEYVLFNDLKITASEDSFACRYAVAIARNQEMQTAEIVQMWAGNNGYREQVLSAAEGTDVFFDEKEAASRFLNDMAGAIDVVRLQKLDRPMGLTIAGARPKRTENWRSQRSLRNIRLNIESVEQFLTVKDGFGDLLTSIGKETTATATLELVSEILSDIAAFDQPLSLLVGDPDARSDLESLLTKLRGLQSLVREQLAQDLGLVPGFNATDGD